Protein 7T69 (pdb70)

Foldseek 3Di:
DQDKDKDFDDDPQVLVVVLLVVPCVDAALLVVDRPVVSVVQVVVQVVQCVVPNPQKGWQAWDWDDDPAIKIKTWIDGVVDPDGTDIDMDGDPPQKHKDKYWGHHRPDNPGTYIGMDIFGKWWFACWDDDPNAIKTKTKDQDDCFKKKKKFFPDPFKWKKWKWFAHPVGDIDIDIDIDGMMIMHSTHGIMIMTMGRPHTGIMTMDMDGRD

Nearest PDB structures (foldseek):
  7t69-assembly1_A  TM=1.005E+00  e=4.051E-44  Fusarium oxysporum f. sp. lycopersici
  3smh-assembly1_C  TM=4.262E-01  e=7.344E-02  Arachis hypogaea
  3smh-assembly1_A  TM=3.704E-01  e=2.285E-01  Arachis hypogaea
  3j31-assembly1_Q  TM=2.863E-01  e=3.231E+00  Sulfolobus turreted icosahedral virus 1
  6bo3-assembly1_A  TM=3.193E-01  e=8.549E+00  Sulfolobus turreted icosahedral virus 1

Structure (mmCIF, N/CA/C/O backbone):
data_7T69
#
_entry.id   7T69
#
_cell.length_a   54.861
_cell.length_b   80.133
_cell.length_c   117.371
_cell.angle_alpha   90.000
_cell.angle_beta   90.000
_cell.angle_gamma   90.000
#
_symmetry.space_group_name_H-M   'C 2 2 21'
#
loop_
_entity.id
_entity.type
_entity.pdbx_description
1 polymer 'Avr3 (SIX1), Secreted in xylem 1'
2 non-polymer 'SULFATE ION'
3 water water
#
loop_
_atom_site.group_PDB
_atom_site.id
_atom_site.type_symbol
_atom_site.label_atom_id
_atom_site.label_alt_id
_atom_site.label_comp_id
_atom_site.label_asym_id
_atom_site.label_entity_id
_atom_site.label_seq_id
_atom_site.pdbx_PDB_ins_code
_atom_site.Cartn_x
_atom_site.Cartn_y
_atom_site.Cartn_z
_atom_site.occupancy
_atom_site.B_iso_or_equiv
_atom_site.auth_seq_id
_atom_site.auth_comp_id
_atom_site.auth_asym_id
_atom_site.auth_atom_id
_atom_site.pdbx_PDB_model_num
ATOM 1 N N . VAL A 1 8 ? 26.05198 -11.98707 47.17120 1.000 49.35894 26 VAL A N 1
ATOM 2 C CA . VAL A 1 8 ? 25.87583 -11.86064 48.61155 1.000 49.09833 26 VAL A CA 1
ATOM 3 C C . VAL A 1 8 ? 25.04212 -10.61856 48.90739 1.000 44.65034 26 VAL A C 1
ATOM 4 O O . VAL A 1 8 ? 25.39362 -9.50536 48.50445 1.000 47.76122 26 VAL A O 1
ATOM 17 N N . ARG A 1 9 ? 23.93779 -10.78448 49.62213 1.000 35.78114 27 ARG A N 1
ATOM 18 C CA . ARG A 1 9 ? 23.07654 -9.66061 49.96139 1.000 27.87497 27 ARG A CA 1
ATOM 19 C C . ARG A 1 9 ? 23.46639 -9.16742 51.34282 1.000 23.92464 27 ARG A C 1
ATOM 20 O O . ARG A 1 9 ? 23.41533 -9.92335 52.31011 1.000 26.20078 27 ARG A O 1
ATOM 41 N N . GLU A 1 10 ? 23.87847 -7.92516 51.41864 1.000 21.60068 28 GLU A N 1
ATOM 42 C CA . GLU A 1 10 ? 24.38709 -7.34429 52.64854 1.000 22.82708 28 GLU A CA 1
ATOM 43 C C . GLU A 1 10 ? 24.02397 -5.87080 52.67922 1.000 19.18434 28 GLU A C 1
ATOM 44 O O . GLU A 1 10 ? 24.92572 -5.01732 52.70985 1.000 18.40531 28 GLU A O 1
ATOM 56 N N . PRO A 1 11 ? 22.73371 -5.52074 52.67098 1.000 16.66587 29 PRO A N 1
ATOM 57 C CA . PRO A 1 11 ? 22.37187 -4.11013 52.79705 1.000 16.37347 29 PRO A CA 1
ATOM 58 C C . PRO A 1 11 ? 22.79946 -3.53418 54.14379 1.000 15.69457 29 PRO A C 1
ATOM 59 O O . PRO A 1 11 ? 22.75922 -4.20265 55.18018 1.000 16.69439 29 PRO A O 1
ATOM 70 N N . GLN A 1 12 ? 23.22917 -2.28260 54.10433 1.000 15.20490 30 GLN A N 1
ATOM 71 C CA . GLN A 1 12 ? 23.66343 -1.52773 55.27399 1.000 14.84181 30 GLN A CA 1
ATOM 72 C C . GLN A 1 12 ? 22.90089 -0.21942 55.31758 1.000 15.96291 30 GLN A C 1
ATOM 73 O O . GLN A 1 12 ? 22.81690 0.47449 54.30092 1.000 17.71030 30 GLN A O 1
ATOM 87 N N . ILE A 1 13 ? 22.38349 0.14624 56.49482 1.000 15.61808 31 ILE A N 1
ATOM 88 C CA . ILE A 1 13 ? 21.60056 1.36439 56.64714 1.000 14.42848 31 ILE A CA 1
ATOM 89 C C . ILE A 1 13 ? 22.20937 2.21176 57.75403 1.000 13.79162 31 ILE A C 1
ATOM 90 O O . ILE A 1 13 ? 22.49502 1.69857 58.84861 1.000 14.57844 31 ILE A O 1
ATOM 106 N N . PHE A 1 14 ? 22.44144 3.49915 57.46124 1.000 13.07321 32 PHE A N 1
ATOM 107 C CA . PHE A 1 14 ? 23.06996 4.41208 58.41921 1.000 14.05216 32 PHE A CA 1
ATOM 108 C C . PHE A 1 14 ? 22.27514 5.70299 58.51451 1.000 14.22089 32 PHE A C 1
ATOM 109 O O . PHE A 1 14 ? 21.86723 6.25892 57.49159 1.000 18.42870 32 PHE A O 1
ATOM 126 N N . PHE A 1 15 ? 22.11224 6.23251 59.72324 1.000 15.97055 33 PHE A N 1
ATOM 127 C CA . PHE A 1 15 ? 21.47761 7.52807 59.89688 1.000 13.53147 33 PHE A CA 1
ATOM 128 C C . PHE A 1 15 ? 22.51906 8.54449 60.33957 1.000 14.82588 33 PHE A C 1
ATOM 129 O O . PHE A 1 15 ? 23.44272 8.21371 61.08531 1.000 16.08386 33 PHE A O 1
ATOM 146 N N . ASN A 1 16 ? 22.38293 9.76934 59.82794 1.000 15.29686 34 ASN A N 1
ATOM 147 C CA . ASN A 1 16 ? 23.11352 10.95735 60.25735 1.000 14.61288 34 ASN A CA 1
ATOM 148 C C . ASN A 1 16 ? 24.56940 10.99372 59.80669 1.000 15.99181 34 ASN A C 1
ATOM 149 O O . ASN A 1 16 ? 25.33862 11.80622 60.30935 1.000 20.06302 34 ASN A O 1
ATOM 160 N N . LEU A 1 17 ? 24.94982 10.21131 58.79710 1.000 14.67345 35 LEU A N 1
ATOM 161 C CA . LEU A 1 17 ? 26.23111 10.43927 58.14951 1.000 13.93386 35 LEU A CA 1
ATOM 162 C C . LEU A 1 17 ? 26.22247 11.72349 57.30877 1.000 15.13376 35 LEU A C 1
ATOM 163 O O . LEU A 1 17 ? 25.19445 12.14630 56.78484 1.000 16.18645 35 LEU A O 1
ATOM 179 N N . THR A 1 18 ? 27.40127 12.32686 57.16151 1.000 14.62071 36 THR A N 1
ATOM 180 C CA . THR A 1 18 ? 27.59402 13.33568 56.15243 1.000 14.31804 36 THR A CA 1
ATOM 181 C C . THR A 1 18 ? 27.75091 12.64235 54.81192 1.000 14.35739 36 THR A C 1
ATOM 182 O O . THR A 1 18 ? 27.97498 11.43093 54.73378 1.000 13.89945 36 THR A O 1
ATOM 193 N N . TYR A 1 19 ? 27.67911 13.42918 53.74131 1.000 14.99433 37 TYR A N 1
ATOM 194 C CA . TYR A 1 19 ? 27.85384 12.85530 52.41385 1.000 14.51814 37 TYR A CA 1
ATOM 195 C C . TYR A 1 19 ? 29.21752 12.17775 52.27868 1.000 15.43127 37 TYR A C 1
ATOM 196 O O . TYR A 1 19 ? 29.31318 11.06604 51.73534 1.000 15.97597 37 TYR A O 1
ATOM 214 N N . THR A 1 20 ? 30.28746 12.82393 52.76018 1.000 16.24987 38 THR A N 1
ATOM 215 C CA . THR A 1 20 ? 31.59078 12.19120 52.61539 1.000 19.18952 38 THR A CA 1
ATOM 216 C C . THR A 1 20 ? 31.69842 10.93211 53.46635 1.000 17.10001 38 THR A C 1
ATOM 217 O O . THR A 1 20 ? 32.39499 9.98871 53.08326 1.000 19.40267 38 THR A O 1
ATOM 228 N N . GLU A 1 21 ? 30.99119 10.86919 54.59745 1.000 16.56038 39 GLU A N 1
ATOM 229 C CA . GLU A 1 21 ? 30.99270 9.64684 55.38517 1.000 17.28935 39 GLU A CA 1
ATOM 230 C C . GLU A 1 21 ? 30.23581 8.53402 54.67241 1.000 16.76299 39 GLU A C 1
ATOM 231 O O . GLU A 1 21 ? 30.61541 7.35569 54.77210 1.000 17.36035 39 GLU A O 1
ATOM 243 N N . TYR A 1 22 ? 29.18293 8.88743 53.92583 1.000 15.69434 40 TYR A N 1
ATOM 244 C CA . TYR A 1 22 ? 28.49060 7.90614 53.08967 1.000 14.09964 40 TYR A CA 1
ATOM 245 C C . TYR A 1 22 ? 29.44650 7.35417 52.04537 1.000 14.91012 40 TYR A C 1
ATOM 246 O O . TYR A 1 22 ? 29.49773 6.14494 51.81802 1.000 15.66806 40 TYR A O 1
ATOM 264 N N . LEU A 1 23 ? 30.25190 8.21964 51.42351 1.000 16.03652 41 LEU A N 1
ATOM 265 C CA . LEU A 1 23 ? 31.21603 7.71072 50.45438 1.000 16.77880 41 LEU A CA 1
ATOM 266 C C . LEU A 1 23 ? 32.26286 6.82066 51.11258 1.000 17.77362 41 LEU A C 1
ATOM 267 O O . LEU A 1 23 ? 32.72591 5.85253 50.48948 1.000 17.82625 41 LEU A O 1
ATOM 283 N N . ASP A 1 24 ? 32.63558 7.10894 52.36837 1.000 18.27626 42 ASP A N 1
ATOM 284 C CA . ASP A 1 24 ? 33.54875 6.22568 53.09546 1.000 19.46070 42 ASP A CA 1
ATOM 285 C C . ASP A 1 24 ? 32.92780 4.84638 53.32331 1.000 19.40277 42 ASP A C 1
ATOM 286 O O . ASP A 1 24 ? 33.61940 3.81851 53.21908 1.000 20.92912 42 ASP A O 1
ATOM 295 N N . LYS A 1 25 ? 31.62649 4.80148 53.63178 1.000 18.36332 43 LYS A N 1
ATOM 296 C CA . LYS A 1 25 ? 30.95575 3.51219 53.80938 1.000 17.40785 43 LYS A CA 1
ATOM 297 C C . LYS A 1 25 ? 30.87631 2.75524 52.49723 1.000 16.13157 43 LYS A C 1
ATOM 298 O O . LYS A 1 25 ? 31.02488 1.53210 52.47582 1.000 17.99722 43 LYS A O 1
ATOM 317 N N . VAL A 1 26 ? 30.64750 3.45636 51.38452 1.000 18.21046 44 VAL A N 1
ATOM 318 C CA . VAL A 1 26 ? 30.65597 2.78364 50.09263 1.000 19.32905 44 VAL A CA 1
ATOM 319 C C . VAL A 1 26 ? 32.00338 2.10364 49.87824 1.000 20.35021 44 VAL A C 1
ATOM 320 O O . VAL A 1 26 ? 32.08155 0.90761 49.56098 1.000 20.50544 44 VAL A O 1
ATOM 333 N N . ALA A 1 27 ? 33.08848 2.85435 50.07712 1.000 21.02412 45 ALA A N 1
ATOM 334 C CA . ALA A 1 27 ? 34.42161 2.28902 49.89507 1.000 23.62678 45 ALA A CA 1
ATOM 335 C C . ALA A 1 27 ? 34.65220 1.10865 50.82428 1.000 24.42166 45 ALA A C 1
ATOM 336 O O . ALA A 1 27 ? 35.19288 0.07842 50.40946 1.000 24.80865 45 ALA A O 1
ATOM 343 N N . ALA A 1 28 ? 34.23225 1.23514 52.08802 1.000 23.61133 46 ALA A N 1
ATOM 344 C CA . ALA A 1 28 ? 34.48263 0.18273 53.05871 1.000 25.55862 46 ALA A CA 1
ATOM 345 C C . ALA A 1 28 ? 33.73972 -1.09773 52.71791 1.000 25.16923 46 ALA A C 1
ATOM 346 O O . ALA A 1 28 ? 34.22858 -2.19202 53.03225 1.000 27.31407 46 ALA A O 1
ATOM 353 N N . SER A 1 29 ? 32.57377 -0.99086 52.06875 1.000 23.95344 47 SER A N 1
ATOM 354 C CA . SER A 1 29 ? 31.77579 -2.17340 51.76242 1.000 24.38242 47 SER A CA 1
ATOM 355 C C . SER A 1 29 ? 32.41987 -3.04161 50.69726 1.000 28.53548 47 SER A C 1
ATOM 356 O O . SER A 1 29 ? 31.96785 -4.17081 50.48005 1.000 30.79603 47 SER A O 1
ATOM 364 N N . HIS A 1 30 ? 33.45917 -2.53955 50.03435 1.000 30.11733 48 HIS A N 1
ATOM 365 C CA . HIS A 1 30 ? 34.22741 -3.30993 49.06942 1.000 35.41252 48 HIS A CA 1
ATOM 366 C C . HIS A 1 30 ? 35.53885 -3.82618 49.63380 1.000 38.59722 48 HIS A C 1
ATOM 367 O O . HIS A 1 30 ? 36.14887 -4.70663 49.02118 1.000 40.02617 48 HIS A O 1
ATOM 381 N N . GLY A 1 31 ? 35.97354 -3.29882 50.77340 1.000 42.14496 49 GLY A N 1
ATOM 382 C CA . GLY A 1 31 ? 37.19845 -3.71704 51.42535 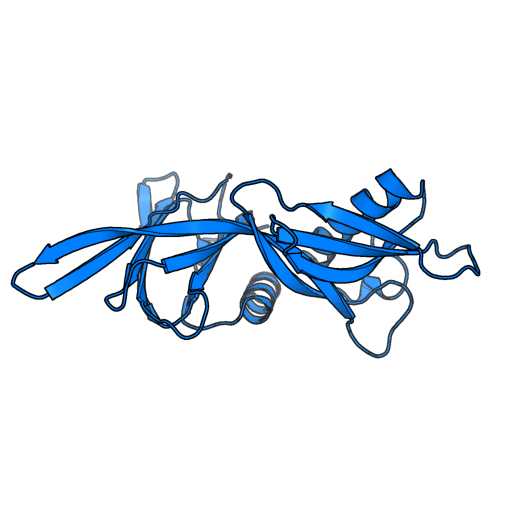1.000 47.77971 49 GLY A CA 1
ATOM 383 C C . GLY A 1 31 ? 36.98792 -4.90066 52.34006 1.000 51.61705 49 GLY A C 1
ATOM 384 O O . GLY A 1 31 ? 36.96076 -6.03572 51.87309 1.000 53.98307 49 GLY A O 1
ATOM 388 N N . GLU A 1 78 ? 41.70444 4.86954 35.35299 1.000 60.08383 96 GLU A N 1
ATOM 389 C CA . GLU A 1 78 ? 42.71830 5.65140 34.66105 1.000 58.93902 96 GLU A CA 1
ATOM 390 C C . GLU A 1 78 ? 43.33432 6.75238 35.52815 1.000 52.99898 96 GLU A C 1
ATOM 391 O O . GLU A 1 78 ? 43.57937 7.86116 35.04017 1.000 51.83043 96 GLU A O 1
ATOM 402 N N . PRO A 1 79 ? 43.58747 6.47696 36.80707 1.000 49.38781 97 PRO A N 1
ATOM 403 C CA . PRO A 1 79 ? 44.12984 7.53878 37.66187 1.000 45.13999 97 PRO A CA 1
ATOM 404 C C . PRO A 1 79 ? 45.55606 7.88353 37.26867 1.000 42.00818 97 PRO A C 1
ATOM 405 O O . PRO A 1 79 ? 46.36991 7.01065 36.97681 1.000 43.25546 97 PRO A O 1
ATOM 416 N N . PHE A 1 80 ? 45.84192 9.17643 37.25962 1.000 38.81829 98 PHE A N 1
ATOM 417 C CA . PHE A 1 80 ? 47.15717 9.72349 36.97660 1.000 36.99708 98 PHE A CA 1
ATOM 418 C C . PHE A 1 80 ? 47.73092 10.33453 38.25105 1.000 35.30735 98 PHE A C 1
ATOM 419 O O . PHE A 1 80 ? 46.99961 10.94336 39.04091 1.000 36.74166 98 PHE A O 1
ATOM 436 N N . GLY A 1 81 ? 49.03008 10.16175 38.45686 1.000 33.69658 99 GLY A N 1
ATOM 437 C CA . GLY A 1 81 ? 49.66799 10.84064 39.57719 1.000 32.49128 99 GLY A CA 1
ATOM 438 C C . GLY A 1 81 ? 49.07530 10.42673 40.90290 1.000 33.97814 99 GLY A C 1
ATOM 439 O O . GLY A 1 81 ? 48.77515 9.25098 41.13944 1.000 37.06521 99 GLY A O 1
ATOM 443 N N . GLU A 1 82 ? 48.88865 11.41091 41.78624 1.000 32.03059 100 GLU A N 1
ATOM 444 C CA . GLU A 1 82 ? 48.41295 11.12787 43.13900 1.000 31.82008 100 GLU A CA 1
ATOM 445 C C . GLU A 1 82 ? 46.94878 10.68898 43.16851 1.000 30.93836 100 GLU A C 1
ATOM 446 O O . GLU A 1 82 ? 46.45544 10.27044 44.22630 1.000 31.12785 100 GLU A O 1
ATOM 458 N N . GLU A 1 83 ? 46.23978 10.76933 42.04070 1.000 29.81441 101 GLU A N 1
ATOM 459 C CA . GLU A 1 83 ? 44.89037 10.21371 41.96360 1.000 27.09074 101 GLU A CA 1
ATOM 460 C C . GLU A 1 83 ? 44.88127 8.72184 42.25070 1.000 28.76706 101 GLU A C 1
ATOM 461 O O . GLU A 1 83 ? 43.82117 8.16240 42.58909 1.000 28.21432 101 GLU A O 1
ATOM 473 N N . SER A 1 84 ? 46.03394 8.07337 42.08679 1.000 31.31212 102 SER A N 1
ATOM 474 C CA . SER A 1 84 ? 46.24661 6.69978 42.50935 1.000 32.64388 102 SER A CA 1
ATOM 475 C C . SER A 1 84 ? 45.80710 6.44128 43.95081 1.000 32.33590 102 SER A C 1
ATOM 476 O O . SER A 1 84 ? 45.47544 5.30916 44.29456 1.000 34.53076 102 SER A O 1
ATOM 484 N N . ARG A 1 85 ? 45.72708 7.46580 44.77661 1.000 30.63569 103 ARG A N 1
ATOM 485 C CA . ARG A 1 85 ? 45.39853 7.26517 46.18363 1.000 29.87517 103 ARG A CA 1
ATOM 486 C C . ARG A 1 85 ? 43.90130 7.21398 46.44701 1.000 30.24354 103 ARG A C 1
ATOM 487 O O . ARG A 1 85 ? 43.50077 6.92757 47.58219 1.000 30.98833 103 ARG A O 1
ATOM 508 N N . ASN A 1 86 ? 43.07234 7.48760 45.44617 1.000 29.25125 104 ASN A N 1
ATOM 509 C CA . ASN A 1 86 ? 41.63391 7.56075 45.64554 1.000 27.54063 104 ASN A CA 1
ATOM 510 C C . ASN A 1 86 ? 40.99958 6.17485 45.64106 1.000 28.96202 104 ASN A C 1
ATOM 511 O O . ASN A 1 86 ? 41.46197 5.26621 44.94125 1.000 30.93295 104 ASN A O 1
ATOM 522 N N . ASP A 1 87 ? 39.97615 6.01110 46.48221 1.000 31.76474 105 ASP A N 1
ATOM 523 C CA . ASP A 1 87 ? 39.05314 4.88672 46.39441 1.000 34.75202 105 ASP A CA 1
ATOM 524 C C . ASP A 1 87 ? 38.42199 4.85884 45.01482 1.000 31.26742 105 ASP A C 1
ATOM 525 O O . ASP A 1 87 ? 38.27075 5.89271 44.36315 1.000 31.04889 105 ASP A O 1
ATOM 534 N N . ARG A 1 88 ? 37.96992 3.67709 44.59815 1.000 29.46471 106 ARG A N 1
ATOM 535 C CA . ARG A 1 88 ? 37.31158 3.57512 43.29614 1.000 31.15436 106 ARG A CA 1
ATOM 536 C C . ARG A 1 88 ? 36.08697 4.48329 43.22384 1.000 29.75927 106 ARG A C 1
ATOM 537 O O . ARG A 1 88 ? 35.82097 5.08893 42.18062 1.000 29.93560 106 ARG A O 1
ATOM 558 N N . VAL A 1 89 ? 35.34185 4.61958 44.32497 1.000 28.36700 107 VAL A N 1
ATOM 559 C CA . VAL A 1 89 ? 34.09692 5.38304 44.26981 1.000 27.23532 107 VAL A CA 1
ATOM 560 C C . VAL A 1 89 ? 34.38258 6.86066 43.99553 1.000 26.83774 107 VAL A C 1
ATOM 561 O O . VAL A 1 89 ? 33.76538 7.47855 43.11619 1.000 26.24564 107 VAL A O 1
ATOM 574 N N . THR A 1 90 ? 35.34016 7.44774 44.71048 1.000 23.64282 108 THR A N 1
ATOM 575 C CA . THR A 1 90 ? 35.63121 8.85535 44.45227 1.000 21.77431 108 THR A CA 1
ATOM 576 C C . THR A 1 90 ? 36.40600 9.03849 43.15453 1.000 19.90040 108 THR A C 1
ATOM 577 O O . THR A 1 90 ? 36.28220 10.08202 42.50147 1.000 21.33186 108 THR A O 1
ATOM 588 N N . GLN A 1 91 ? 37.19276 8.04943 42.74622 1.000 21.47665 109 GLN A N 1
ATOM 589 C CA . GLN A 1 91 ? 37.89625 8.21891 41.47791 1.000 22.49787 109 GLN A CA 1
ATOM 590 C C . GLN A 1 91 ? 36.91837 8.24283 40.31143 1.000 21.29780 109 GLN A C 1
ATOM 591 O O . GLN A 1 91 ? 37.09465 9.02262 39.37486 1.000 21.05562 109 GLN A O 1
ATOM 605 N N . ASP A 1 92 ? 35.90348 7.37362 40.33256 1.000 22.48467 110 ASP A N 1
ATOM 606 C CA . ASP A 1 92 ? 34.86959 7.41381 39.29693 1.000 23.06384 110 ASP A CA 1
ATOM 607 C C . ASP A 1 92 ? 34.21699 8.79148 39.24030 1.000 21.34251 110 ASP A C 1
ATOM 608 O O . ASP A 1 92 ? 33.95790 9.32524 38.15369 1.000 21.51881 110 ASP A O 1
ATOM 617 N N . MET A 1 93 ? 33.95230 9.38848 40.41369 1.000 20.40288 111 MET A N 1
ATOM 618 C CA . MET A 1 93 ? 33.36603 10.71845 40.46625 1.000 19.19761 111 MET A CA 1
ATOM 619 C C . MET A 1 93 ? 34.32022 11.76922 39.91731 1.000 19.61326 111 MET A C 1
ATOM 620 O O . MET A 1 93 ? 33.90002 12.68708 39.19672 1.000 19.47380 111 MET A O 1
ATOM 634 N N . LEU A 1 94 ? 35.61590 11.63894 40.21408 1.000 19.60284 112 LEU A N 1
ATOM 635 C CA . LEU A 1 94 ? 36.57185 12.63386 39.74406 1.000 20.08188 112 LEU A CA 1
ATOM 636 C C . LEU A 1 94 ? 36.70227 12.56587 38.23440 1.000 20.33176 112 LEU A C 1
ATOM 637 O O . LEU A 1 94 ? 36.84519 13.59682 37.56033 1.000 20.50020 112 LEU A O 1
ATOM 653 N N . GLN A 1 95 ? 36.65567 11.35004 37.69874 1.000 21.63204 113 GLN A N 1
ATOM 654 C CA . GLN A 1 95 ? 36.78669 11.16364 36.25840 1.000 23.09261 113 GLN A CA 1
ATOM 655 C C . GLN A 1 95 ? 35.65823 11.84831 35.50734 1.000 21.89260 113 GLN A C 1
ATOM 656 O O . GLN A 1 95 ? 35.86375 12.33717 34.39673 1.000 22.85579 113 GLN A O 1
ATOM 670 N N . ALA A 1 96 ? 34.46096 11.88416 36.07388 1.000 22.29529 114 ALA A N 1
ATOM 671 C CA . ALA A 1 96 ? 33.39320 12.65680 35.44552 1.000 23.42155 114 ALA A CA 1
ATOM 672 C C . ALA A 1 96 ? 33.73332 14.14377 35.37947 1.000 21.24521 114 ALA A C 1
ATOM 673 O O . ALA A 1 96 ? 33.34043 14.83106 34.42674 1.000 22.05562 114 ALA A O 1
ATOM 680 N N . LEU A 1 97 ? 34.45560 14.66721 36.38124 1.000 20.07132 115 LEU A N 1
ATOM 681 C CA . LEU A 1 97 ? 34.90397 16.05553 36.31414 1.000 19.19231 115 LEU A CA 1
ATOM 682 C C . LEU A 1 97 ? 36.02982 16.23435 35.29975 1.000 19.24748 115 LEU A C 1
ATOM 683 O O . LEU A 1 97 ? 36.08123 17.25773 34.61318 1.000 19.81067 115 LEU A O 1
ATOM 699 N N . HIS A 1 98 ? 36.94965 15.26751 35.19899 1.000 18.53159 116 HIS A N 1
ATOM 700 C CA . HIS A 1 98 ? 37.94966 15.33797 34.13836 1.000 18.36852 116 HIS A CA 1
ATOM 701 C C . HIS A 1 98 ? 37.27196 15.48746 32.79129 1.000 20.00809 116 HIS A C 1
ATOM 702 O O . HIS A 1 98 ? 37.72734 16.25207 31.92466 1.000 20.07918 116 HIS A O 1
ATOM 716 N N . ASP A 1 99 ? 36.18099 14.73499 32.59007 1.000 22.06862 117 ASP A N 1
ATOM 717 C CA . ASP A 1 99 ? 35.49954 14.74617 31.30005 1.000 21.31631 117 ASP A CA 1
ATOM 718 C C . ASP A 1 99 ? 35.03287 16.15694 30.96857 1.000 21.54509 117 ASP A C 1
ATOM 719 O O . ASP A 1 99 ? 35.05528 16.56892 29.80764 1.000 21.98983 117 ASP A O 1
ATOM 728 N N . LEU A 1 100 ? 34.56261 16.89784 31.98340 1.000 20.04495 118 LEU A N 1
ATOM 729 C CA . LEU A 1 100 ? 34.15593 18.28316 31.76267 1.000 20.99779 118 LEU A CA 1
ATOM 730 C C . LEU A 1 100 ? 35.35707 19.15546 31.43268 1.000 20.01345 118 LEU A C 1
ATOM 731 O O . LEU A 1 100 ? 35.27591 20.03876 30.56647 1.000 20.69234 118 LEU A O 1
ATOM 747 N N . CYS A 1 101 ? 36.48775 18.93210 32.11506 1.000 20.02396 119 CYS A N 1
ATOM 748 C CA . CYS A 1 101 ? 37.69576 19.69793 31.79322 1.000 20.28189 119 CYS A CA 1
ATOM 749 C C . CYS A 1 101 ? 38.15402 19.43603 30.36561 1.000 22.57144 119 CYS A C 1
ATOM 750 O O . CYS A 1 101 ? 38.55432 20.36907 29.64609 1.000 22.42416 119 CYS A O 1
ATOM 757 N N . VAL A 1 102 ? 38.08499 18.16980 29.93452 1.000 23.83484 120 VAL A N 1
ATOM 758 C CA . VAL A 1 102 ? 38.46457 17.80721 28.56900 1.000 23.66120 120 VAL A CA 1
ATOM 759 C C . VAL A 1 102 ? 37.50110 18.42422 27.56628 1.000 23.30854 120 VAL A C 1
ATOM 760 O O . VAL A 1 102 ? 37.90918 18.90613 26.50658 1.000 23.36111 120 VAL A O 1
ATOM 773 N N . GLU A 1 103 ? 36.20104 18.37000 27.85388 1.000 23.97967 121 GLU A N 1
ATOM 774 C CA . GLU A 1 103 ? 35.23842 18.97961 26.93935 1.000 25.70888 121 GLU A CA 1
ATOM 775 C C . GLU A 1 103 ? 35.53437 20.46696 26.76144 1.000 23.10070 121 GLU A C 1
ATOM 776 O O . GLU A 1 103 ? 35.39761 21.01512 25.64128 1.000 23.86651 121 GLU A O 1
ATOM 788 N N . ARG A 1 104 ? 35.99278 21.13321 27.81739 1.000 23.76144 122 ARG A N 1
ATOM 789 C CA . ARG A 1 104 ? 36.26137 22.56183 27.76920 1.000 28.88029 122 ARG A CA 1
ATOM 790 C C . ARG A 1 104 ? 37.75117 22.94479 27.78623 1.000 34.77547 122 ARG A C 1
ATOM 791 O O . ARG A 1 104 ? 38.05383 24.10885 28.08892 1.000 45.93666 122 ARG A O 1
ATOM 812 N N . PHE A 1 105 ? 38.73141 22.01031 27.78199 1.000 28.83298 123 PHE A N 1
ATOM 813 C CA . PHE A 1 105 ? 40.15188 22.48261 27.60002 1.000 25.51157 123 PHE A CA 1
ATOM 814 C C . PHE A 1 105 ? 40.97061 21.56926 26.66509 1.000 25.25362 123 PHE A C 1
ATOM 815 O O . PHE A 1 105 ? 41.96455 21.98630 26.02502 1.000 26.49818 123 PHE A O 1
ATOM 832 N N . GLY A 1 106 ? 40.34885 20.46788 26.27737 1.000 25.16395 124 GLY A N 1
ATOM 833 C CA . GLY A 1 106 ? 40.90258 19.54131 25.32049 1.000 24.59026 124 GLY A CA 1
ATOM 834 C C . GLY A 1 106 ? 41.52710 18.36808 26.03919 1.000 25.35098 124 GLY A C 1
ATOM 835 O O . GLY A 1 106 ? 41.55227 18.28415 27.27247 1.000 26.07720 124 GLY A O 1
ATOM 839 N N . THR A 1 107 ? 42.02860 17.46215 25.20698 1.000 28.13543 125 THR A N 1
ATOM 840 C CA . THR A 1 107 ? 42.64433 16.23704 25.67126 1.000 30.88321 125 THR A CA 1
ATOM 841 C C . THR A 1 107 ? 43.69325 16.51398 26.73494 1.000 29.94880 125 THR A C 1
ATOM 842 O O . THR A 1 107 ? 44.53368 17.39898 26.57388 1.000 32.24094 125 THR A O 1
ATOM 853 N N . GLY A 1 108 ? 43.63039 15.74711 27.82719 1.000 28.69863 126 GLY A N 1
ATOM 854 C CA . GLY A 1 108 ? 44.66288 15.72878 28.83998 1.000 28.72754 126 GLY A CA 1
ATOM 855 C C . GLY A 1 108 ? 44.40253 16.62342 30.02183 1.000 28.42485 126 GLY A C 1
ATOM 856 O O . GLY A 1 108 ? 45.06178 16.46409 31.07046 1.000 29.62227 126 GLY A O 1
ATOM 860 N N . TYR A 1 109 ? 43.44976 17.54154 29.91174 1.000 26.34301 127 TYR A N 1
ATOM 861 C CA . TYR A 1 109 ? 43.11927 18.36456 31.07029 1.000 23.96680 127 TYR A CA 1
ATOM 862 C C . TYR A 1 109 ? 42.39387 17.55015 32.12733 1.000 23.57950 127 TYR A C 1
ATOM 863 O O . TYR A 1 109 ? 41.62244 16.63690 31.82199 1.000 23.94273 127 TYR A O 1
ATOM 881 N N . ARG A 1 110 ? 42.69124 17.86756 33.38340 1.000 22.07686 128 ARG A N 1
ATOM 882 C CA . ARG A 1 110 ? 42.13609 17.17527 34.53155 1.000 22.62417 128 ARG A CA 1
ATOM 883 C C . ARG A 1 110 ? 41.61394 18.17710 35.54490 1.000 21.45554 128 ARG A C 1
ATOM 884 O O . ARG A 1 110 ? 42.12529 19.29344 35.67275 1.000 22.43989 128 ARG A O 1
ATOM 905 N N . ALA A 1 111 ? 40.60527 17.74322 36.28780 1.000 18.59235 129 ALA A N 1
ATOM 906 C CA . ALA A 1 111 ? 40.03736 18.54961 37.35867 1.000 18.47392 129 ALA A CA 1
ATOM 907 C C . ALA A 1 111 ? 40.97678 18.50056 38.55914 1.000 21.35015 129 ALA A C 1
ATOM 908 O O . ALA A 1 111 ? 41.39220 17.41320 38.97448 1.000 21.02920 129 ALA A O 1
ATOM 915 N N . VAL A 1 112 ? 41.33022 19.67214 39.09901 1.000 20.39496 130 VAL A N 1
ATOM 916 C CA . VAL A 1 112 ? 42.22312 19.75003 40.24921 1.000 18.64238 130 VAL A CA 1
ATOM 917 C C . VAL A 1 112 ? 41.56084 20.34185 41.47900 1.000 18.99483 130 VAL A C 1
ATOM 918 O O . VAL A 1 112 ? 42.15582 20.27015 42.57023 1.000 21.19497 130 VAL A O 1
ATOM 931 N N . SER A 1 113 ? 40.35918 20.91805 41.34988 1.000 19.16841 131 SER A N 1
ATOM 932 C CA . SER A 1 113 ? 39.49529 21.29381 42.46274 1.000 18.22123 131 SER A CA 1
ATOM 933 C C . SER A 1 113 ? 38.18409 21.79515 41.87876 1.000 16.70521 131 SER A C 1
ATOM 934 O O . SER A 1 113 ? 38.03497 21.94390 40.65960 1.000 18.73674 131 SER A O 1
ATOM 942 N N . GLY A 1 114 ? 37.23213 22.05275 42.75218 1.000 15.79977 132 GLY A N 1
ATOM 943 C CA . GLY A 1 114 ? 36.05470 22.77233 42.31546 1.000 15.73655 132 GLY A CA 1
ATOM 944 C C . GLY A 1 114 ? 35.16271 23.09891 43.48705 1.000 16.38952 132 GLY A C 1
ATOM 945 O O . GLY A 1 114 ? 35.37922 22.64036 44.60806 1.000 19.86309 132 GLY A O 1
ATOM 949 N N . LEU A 1 115 ? 34.12012 23.86855 43.19869 1.000 17.81570 133 LEU A N 1
ATOM 950 C CA . LEU A 1 115 ? 33.22594 24.29974 44.25093 1.000 20.12128 133 LEU A CA 1
ATOM 951 C C . LEU A 1 115 ? 31.81089 24.44230 43.71241 1.000 19.73976 133 LEU A C 1
ATOM 952 O O . LEU A 1 115 ? 31.57153 24.38601 42.49271 1.000 19.08434 133 LEU A O 1
ATOM 968 N N . CYS A 1 116 ? 30.88191 24.63454 44.65407 1.000 20.93437 134 CYS A N 1
ATOM 969 C CA . CYS A 1 116 ? 29.48299 24.92551 44.36949 1.000 21.15589 134 CYS A CA 1
ATOM 970 C C . CYS A 1 116 ? 29.16115 26.40099 44.61877 1.000 24.09562 134 CYS A C 1
ATOM 971 O O . CYS A 1 116 ? 29.65865 27.02355 45.56003 1.000 26.60881 134 CYS A O 1
ATOM 978 N N . TYR A 1 117 ? 28.25813 26.93747 43.80882 1.000 29.33031 135 TYR A N 1
ATOM 979 C CA . TYR A 1 117 ? 27.64221 28.22301 44.10120 1.000 35.02572 135 TYR A CA 1
ATOM 980 C C . TYR A 1 117 ? 26.29163 28.26492 43.40299 1.000 38.42084 135 TYR A C 1
ATOM 981 O O . TYR A 1 117 ? 25.97382 27.41981 42.56931 1.000 35.96802 135 TYR A O 1
ATOM 999 N N . THR A 1 118 ? 25.48189 29.24438 43.77426 1.000 44.25314 136 THR A N 1
ATOM 1000 C CA . THR A 1 118 ? 24.15753 29.39455 43.18452 1.000 51.26699 136 THR A CA 1
ATOM 1001 C C . THR A 1 118 ? 24.03546 30.78057 42.57286 1.000 57.88101 136 THR A C 1
ATOM 1002 O O . THR A 1 118 ? 24.19297 31.78565 43.26993 1.000 59.46535 136 THR A O 1
ATOM 1013 N N . ASP A 1 119 ? 23.76167 30.82744 41.26949 1.000 62.13424 137 ASP A N 1
ATOM 1014 C CA . ASP A 1 119 ? 23.47927 32.07356 40.55089 1.000 67.23997 137 ASP A CA 1
ATOM 1015 C C . ASP A 1 119 ? 22.23272 31.80925 39.69363 1.000 68.23755 137 ASP A C 1
ATOM 1016 O O . ASP A 1 119 ? 22.32860 31.49856 38.50663 1.000 68.66122 137 ASP A O 1
ATOM 1025 N N . ARG A 1 120 ? 21.05739 31.92043 40.32503 1.000 68.92707 138 ARG A N 1
ATOM 1026 C CA . ARG A 1 120 ? 19.76955 31.47986 39.78328 1.000 69.68766 138 ARG A CA 1
ATOM 1027 C C . ARG A 1 120 ? 19.63482 29.96382 39.92459 1.000 65.63184 138 ARG A C 1
ATOM 1028 O O . ARG A 1 120 ? 18.60028 29.46603 40.38486 1.000 67.61630 138 ARG A O 1
ATOM 1049 N N . ARG A 1 121 ? 20.67827 29.22537 39.54423 1.000 57.59683 139 ARG A N 1
ATOM 1050 C CA . ARG A 1 121 ? 20.68514 27.77031 39.55930 1.000 50.91714 139 ARG A CA 1
ATOM 1051 C C . ARG A 1 121 ? 21.90830 27.29544 40.32830 1.000 40.66870 139 ARG A C 1
ATOM 1052 O O . ARG A 1 121 ? 22.90706 28.00083 40.41947 1.000 39.27105 139 ARG A O 1
ATOM 1073 N N . ALA A 1 122 ? 21.83205 26.08531 40.86859 1.000 36.29421 140 ALA A N 1
ATOM 1074 C CA . ALA A 1 122 ? 23.01911 25.46952 41.45066 1.000 30.69369 140 ALA A CA 1
ATOM 1075 C C . ALA A 1 122 ? 24.04248 25.25781 40.34893 1.000 27.13543 140 ALA A C 1
ATOM 1076 O O . ALA A 1 122 ? 23.70319 24.75609 39.27126 1.000 27.27215 140 ALA A O 1
ATOM 1083 N N . THR A 1 123 ? 25.29808 25.62041 40.61877 1.000 25.64840 141 THR A N 1
ATOM 1084 C CA . THR A 1 123 ? 26.32588 25.65787 39.59063 1.000 25.96411 141 THR A CA 1
ATOM 1085 C C . THR A 1 123 ? 27.64116 25.13661 40.14867 1.000 24.81124 141 THR A C 1
ATOM 1086 O O . THR A 1 123 ? 27.99025 25.41903 41.30140 1.000 25.53509 141 THR A O 1
ATOM 1097 N N . ARG A 1 124 ? 28.36131 24.37465 39.32330 1.000 22.49262 142 ARG A N 1
ATOM 1098 C CA . ARG A 1 124 ? 29.69437 23.87815 39.64364 1.000 20.35831 142 ARG A CA 1
ATOM 1099 C C . ARG A 1 124 ? 30.71448 24.77964 38.96710 1.000 21.47397 142 ARG A C 1
ATOM 1100 O O . ARG A 1 124 ? 30.57571 25.08612 37.78170 1.000 22.23208 142 ARG A O 1
ATOM 1121 N N . LYS A 1 125 ? 31.75227 25.17376 39.69395 1.000 21.37937 143 LYS A N 1
ATOM 1122 C CA . LYS A 1 125 ? 32.92746 25.81092 39.10673 1.000 21.87421 143 LYS A CA 1
ATOM 1123 C C . LYS A 1 125 ? 34.11172 24.88370 39.35006 1.000 21.84256 143 LYS A C 1
ATOM 1124 O O . LYS A 1 125 ? 34.42744 24.57433 40.50459 1.000 24.08738 14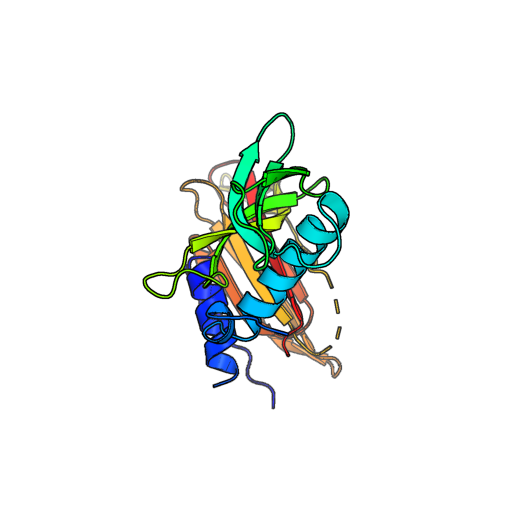3 LYS A O 1
ATOM 1143 N N . ILE A 1 126 ? 34.76424 24.44626 38.26983 1.000 20.88981 144 ILE A N 1
ATOM 1144 C CA . ILE A 1 126 ? 35.80479 23.41746 38.31422 1.000 20.77151 144 ILE A CA 1
ATOM 1145 C C . ILE A 1 126 ? 37.10632 24.00986 37.80028 1.000 20.68979 144 ILE A C 1
ATOM 1146 O O . ILE A 1 126 ? 37.12132 24.67185 36.75630 1.000 20.27915 144 ILE A O 1
ATOM 1162 N N . GLU A 1 127 ? 38.19715 23.74255 38.50730 1.000 20.30552 145 GLU A N 1
ATOM 1163 C CA . GLU A 1 127 ? 39.52784 24.16470 38.10113 1.000 21.50832 145 GLU A CA 1
ATOM 1164 C C . GLU A 1 127 ? 40.20936 23.02598 37.36331 1.000 21.25556 145 GLU A C 1
ATOM 1165 O O . GLU A 1 127 ? 40.18785 21.88376 37.83398 1.000 20.38448 145 GLU A O 1
ATOM 1177 N N . CYS A 1 128 ? 40.79379 23.33464 36.19794 1.000 20.78458 146 CYS A N 1
ATOM 1178 C CA . CYS A 1 128 ? 41.37126 22.32440 35.32329 1.000 20.99005 146 CYS A CA 1
ATOM 1179 C C . CYS A 1 128 ? 42.83610 22.61812 35.01718 1.000 22.91363 146 CYS A C 1
ATOM 1180 O O . CYS A 1 128 ? 43.23950 23.77786 34.87904 1.000 24.21372 146 CYS A O 1
ATOM 1187 N N . ASN A 1 129 ? 43.63443 21.56235 34.88623 1.000 23.20343 147 ASN A N 1
ATOM 1188 C CA . ASN A 1 129 ? 44.99918 21.73990 34.40189 1.000 27.41163 147 ASN A CA 1
ATOM 1189 C C . ASN A 1 129 ? 45.47672 20.46661 33.71622 1.000 28.11968 147 ASN A C 1
ATOM 1190 O O . ASN A 1 129 ? 45.01923 19.36059 34.02015 1.000 28.50122 147 ASN A O 1
ATOM 1201 N N . LYS A 1 130 ? 46.37714 20.64253 32.75113 1.000 29.53291 148 LYS A N 1
ATOM 1202 C CA . LYS A 1 130 ? 46.94742 19.51118 32.04762 1.000 30.93323 148 LYS A CA 1
ATOM 1203 C C . LYS A 1 130 ? 48.35167 19.26939 32.56243 1.000 32.92280 148 LYS A C 1
ATOM 1204 O O . LYS A 1 130 ? 49.14547 20.22275 32.63335 1.000 33.47796 148 LYS A O 1
ATOM 1223 N N . PRO A 1 131 ? 48.68926 18.03881 32.95609 1.000 34.06515 149 PRO A N 1
ATOM 1224 C CA . PRO A 1 131 ? 49.98583 17.82939 33.62155 1.000 36.24955 149 PRO A CA 1
ATOM 1225 C C . PRO A 1 131 ? 51.17439 18.31842 32.81542 1.000 38.92092 149 PRO A C 1
ATOM 1226 O O . PRO A 1 131 ? 52.17072 18.75048 33.41037 1.000 39.32359 149 PRO A O 1
ATOM 1237 N N . SER A 1 132 ? 51.10158 18.28604 31.48361 1.000 43.65844 150 SER A N 1
ATOM 1238 C CA . SER A 1 132 ? 52.23572 18.73003 30.67435 1.000 51.20656 150 SER A CA 1
ATOM 1239 C C . SER A 1 132 ? 52.52297 20.22549 30.80157 1.000 56.46240 150 SER A C 1
ATOM 1240 O O . SER A 1 132 ? 53.59267 20.67938 30.36939 1.000 58.85733 150 SER A O 1
ATOM 1248 N N . VAL A 1 133 ? 51.59721 21.00641 31.34888 1.000 59.32857 151 VAL A N 1
ATOM 1249 C CA . VAL A 1 133 ? 51.52415 22.43799 31.08090 1.000 61.90773 151 VAL A CA 1
ATOM 1250 C C . VAL A 1 133 ? 51.87546 23.21810 32.33630 1.000 62.35270 151 VAL A C 1
ATOM 1251 O O . VAL A 1 133 ? 51.28916 22.99671 33.40370 1.000 62.16837 151 VAL A O 1
ATOM 1264 N N . ARG A 1 134 ? 52.82282 24.14385 32.20283 1.000 63.10282 152 ARG A N 1
ATOM 1265 C CA . ARG A 1 134 ? 53.10704 25.12365 33.24706 1.000 65.56874 152 ARG A CA 1
ATOM 1266 C C . ARG A 1 134 ? 52.32717 26.38504 32.88388 1.000 63.06841 152 ARG A C 1
ATOM 1267 O O . ARG A 1 134 ? 52.86073 27.35826 32.34528 1.000 62.47898 152 ARG A O 1
ATOM 1288 N N . GLU A 1 135 ? 51.02235 26.33216 33.14592 1.000 59.82075 153 GLU A N 1
ATOM 1289 C CA . GLU A 1 135 ? 50.13949 27.48444 33.07957 1.000 56.72825 153 GLU A CA 1
ATOM 1290 C C . GLU A 1 135 ? 49.29209 27.48882 34.34238 1.000 45.58232 153 GLU A C 1
ATOM 1291 O O . GLU A 1 135 ? 49.23668 26.50462 35.08767 1.000 41.37919 153 GLU A O 1
ATOM 1303 N N . ARG A 1 136 ? 48.64006 28.61597 34.59691 1.000 41.56084 154 ARG A N 1
ATOM 1304 C CA . ARG A 1 136 ? 47.71425 28.68749 35.71088 1.000 39.04728 154 ARG A CA 1
ATOM 1305 C C . ARG A 1 136 ? 46.52127 27.77780 35.43073 1.000 33.19122 154 ARG A C 1
ATOM 1306 O O . ARG A 1 136 ? 46.19299 27.46610 34.26874 1.000 32.38859 154 ARG A O 1
ATOM 1327 N N . ASP A 1 137 ? 45.90520 27.30837 36.50726 1.000 27.99619 155 ASP A N 1
ATOM 1328 C CA . ASP A 1 137 ? 44.67347 26.54364 36.37342 1.000 26.38271 155 ASP A CA 1
ATOM 1329 C C . ASP A 1 137 ? 43.62275 27.36383 35.62537 1.000 28.09575 155 ASP A C 1
ATOM 1330 O O . ASP A 1 137 ? 43.54676 28.59091 35.76093 1.000 29.65655 155 ASP A O 1
ATOM 1339 N N . ARG A 1 138 ? 42.77337 26.67839 34.87053 1.000 25.16959 156 ARG A N 1
ATOM 1340 C CA . ARG A 1 138 ? 41.72260 27.31847 34.08483 1.000 28.38533 156 ARG A CA 1
ATOM 1341 C C . ARG A 1 138 ? 40.37858 26.82745 34.58627 1.000 27.83549 156 ARG A C 1
ATOM 1342 O O . ARG A 1 138 ? 40.21961 25.64111 34.88868 1.000 28.22742 156 ARG A O 1
ATOM 1363 N N . SER A 1 139 ? 39.40539 27.72330 34.66097 1.000 29.02488 157 SER A N 1
ATOM 1364 C CA . SER A 1 139 ? 38.12251 27.37754 35.25859 1.000 28.83820 157 SER A CA 1
ATOM 1365 C C . SER A 1 139 ? 37.07435 27.12120 34.19374 1.000 27.28255 157 SER A C 1
ATOM 1366 O O . SER A 1 139 ? 37.04565 27.77954 33.15751 1.000 26.04047 157 SER A O 1
ATOM 1374 N N . VAL A 1 140 ? 36.16995 26.19790 34.49193 1.000 25.35628 158 VAL A N 1
ATOM 1375 C CA . VAL A 1 140 ? 34.99550 25.95976 33.67405 1.000 25.95349 158 VAL A CA 1
ATOM 1376 C C . VAL A 1 140 ? 33.80029 25.89716 34.60650 1.000 24.07966 158 VAL A C 1
ATOM 1377 O O . VAL A 1 140 ? 33.89131 25.34837 35.71192 1.000 23.53491 158 VAL A O 1
ATOM 1390 N N . THR A 1 141 ? 32.68774 26.48585 34.16834 1.000 25.49285 159 THR A N 1
ATOM 1391 C CA . THR A 1 141 ? 31.46870 26.57609 34.95480 1.000 26.30645 159 THR A CA 1
ATOM 1392 C C . THR A 1 141 ? 30.38042 25.80353 34.22863 1.000 25.41948 159 THR A C 1
ATOM 1393 O O . THR A 1 141 ? 30.24110 25.91480 33.00082 1.000 28.13522 159 THR A O 1
ATOM 1404 N N . ARG A 1 142 ? 29.64039 24.99297 34.97289 1.000 24.74823 160 ARG A N 1
ATOM 1405 C CA . ARG A 1 142 ? 28.57137 24.19231 34.40413 1.000 25.42208 160 ARG A CA 1
ATOM 1406 C C . ARG A 1 142 ? 27.45515 24.09350 35.42697 1.000 22.84011 160 ARG A C 1
ATOM 1407 O O . ARG A 1 142 ? 27.65646 23.54454 36.51338 1.000 23.75328 160 ARG A O 1
ATOM 1428 N N . ALA A 1 143 ? 26.29433 24.63937 35.08797 1.000 21.86897 161 ALA A N 1
ATOM 1429 C CA . ALA A 1 143 ? 25.13692 24.50914 35.96788 1.000 22.62439 161 ALA A CA 1
ATOM 1430 C C . ALA A 1 143 ? 24.81446 23.04513 36.23752 1.000 22.45838 161 ALA A C 1
ATOM 1431 O O . ALA A 1 143 ? 24.95127 22.18742 35.35388 1.000 20.93465 161 ALA A O 1
ATOM 1438 N N . CYS A 1 144 ? 24.34998 22.76331 37.46375 1.000 23.09250 162 CYS A N 1
ATOM 1439 C CA . CYS A 1 144 ? 23.75354 21.46794 37.72236 1.000 22.43469 162 CYS A CA 1
ATOM 1440 C C . CYS A 1 144 ? 22.51084 21.30662 36.84133 1.000 20.46618 162 CYS A C 1
ATOM 1441 O O . CYS A 1 144 ? 21.86814 22.30184 36.44760 1.000 20.02913 162 CYS A O 1
ATOM 1448 N N . PRO A 1 145 ? 22.16759 20.06684 36.49157 1.000 21.09793 163 PRO A N 1
ATOM 1449 C CA . PRO A 1 145 ? 20.89875 19.82921 35.78637 1.000 21.05040 163 PRO A CA 1
ATOM 1450 C C . PRO A 1 145 ? 19.74343 20.42913 36.54438 1.000 20.04252 163 PRO A C 1
ATOM 1451 O O . PRO A 1 145 ? 19.75796 20.48184 37.77974 1.000 20.90548 163 PRO A O 1
ATOM 1462 N N . LYS A 1 146 ? 18.73224 20.88155 35.82767 1.000 21.77411 164 LYS A N 1
ATOM 1463 C CA . LYS A 1 146 ? 17.60587 21.38865 36.58347 1.000 24.14845 164 LYS A CA 1
ATOM 1464 C C . LYS A 1 146 ? 17.02691 20.35546 37.47110 1.000 22.01648 164 LYS A C 1
ATOM 1465 O O . LYS A 1 146 ? 16.79415 19.22275 37.02449 1.000 25.21642 164 LYS A O 1
ATOM 1484 N N . GLY A 1 147 ? 16.57930 20.83055 38.63443 1.000 22.41630 165 GLY A N 1
ATOM 1485 C CA . GLY A 1 147 ? 16.02858 19.97275 39.63906 1.000 22.47142 165 GLY A CA 1
ATOM 1486 C C . GLY A 1 147 ? 17.07774 19.34146 40.50150 1.000 21.30310 165 GLY A C 1
ATOM 1487 O O . GLY A 1 147 ? 16.73835 18.46867 41.29951 1.000 22.18455 165 GLY A O 1
ATOM 1491 N N . GLN A 1 148 ? 18.34566 19.73234 40.33691 1.000 19.74233 166 GLN A N 1
ATOM 1492 C CA . GLN A 1 148 ? 19.44232 19.21239 41.13516 1.000 18.42108 166 GLN A CA 1
ATOM 1493 C C . GLN A 1 148 ? 20.14435 20.33770 41.88924 1.000 18.86580 166 GLN A C 1
ATOM 1494 O O . GLN A 1 148 ? 20.10904 21.51373 41.50972 1.000 19.42112 166 GLN A O 1
ATOM 1508 N N . GLU A 1 149 ? 20.77755 19.94753 42.98418 1.000 16.91566 167 GLU A N 1
ATOM 1509 C CA . GLU A 1 149 ? 21.58139 20.82185 43.81257 1.000 16.74480 167 GLU A CA 1
ATOM 1510 C C . GLU A 1 149 ? 23.00889 20.29738 43.85345 1.000 17.10513 167 GLU A C 1
ATOM 1511 O O . GLU A 1 149 ? 23.30514 19.18528 43.40775 1.000 17.41040 167 GLU A O 1
ATOM 1523 N N . CYS A 1 150 ? 23.88562 21.10595 44.43563 1.000 17.66053 168 CYS A N 1
ATOM 1524 C CA . CYS A 1 150 ? 25.31648 20.87162 44.43524 1.000 18.90523 168 CYS A CA 1
ATOM 1525 C C . CYS A 1 150 ? 25.83387 20.67029 45.85697 1.000 18.71051 168 CYS A C 1
ATOM 1526 O O . CYS A 1 150 ? 25.47032 21.42141 46.76679 1.000 19.05797 168 CYS A O 1
ATOM 1533 N N . THR A 1 151 ? 26.66926 19.64464 46.04348 1.000 18.02350 169 THR A N 1
ATOM 1534 C CA . THR A 1 151 ? 27.42935 19.44977 47.26290 1.000 17.21854 169 THR A CA 1
ATOM 1535 C C . THR A 1 151 ? 28.87264 19.08824 46.89072 1.000 16.17624 169 THR A C 1
ATOM 1536 O O . THR A 1 151 ? 29.27306 19.13096 45.71867 1.000 17.35511 169 THR A O 1
ATOM 1547 N N . THR A 1 152 ? 29.69164 18.80115 47.89130 1.000 17.05510 170 THR A N 1
ATOM 1548 C CA . THR A 1 152 ? 31.09223 18.53712 47.61760 1.000 18.33689 170 THR A CA 1
ATOM 1549 C C . THR A 1 152 ? 31.54286 17.19776 48.17911 1.000 18.23148 170 THR A C 1
ATOM 1550 O O . THR A 1 152 ? 30.94086 16.63254 49.10088 1.000 16.37352 170 THR A O 1
ATOM 1561 N N . PHE A 1 153 ? 32.64254 16.71687 47.60106 1.000 18.06034 171 PHE A N 1
ATOM 1562 C CA . PHE A 1 153 ? 33.35511 15.54937 48.09753 1.000 17.54451 171 PHE A CA 1
ATOM 1563 C C . PHE A 1 153 ? 34.84612 15.82209 48.03279 1.000 15.10805 171 PHE A C 1
ATOM 1564 O O . PHE A 1 153 ? 35.30221 16.77253 47.40387 1.000 17.84442 171 PHE A O 1
ATOM 1581 N N . ASN A 1 154 ? 35.61487 14.98683 48.69878 1.000 16.66031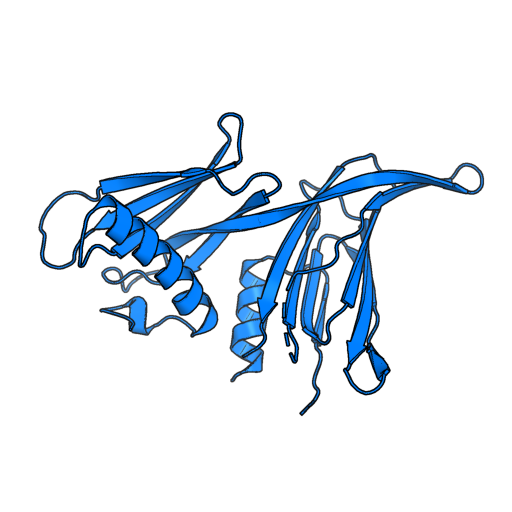 172 ASN A N 1
ATOM 1582 C CA . ASN A 1 154 ? 37.05882 15.14814 48.73927 1.000 18.43951 172 ASN A CA 1
ATOM 1583 C C . ASN A 1 154 ? 37.72977 14.01639 47.99604 1.000 19.43159 172 ASN A C 1
ATOM 1584 O O . ASN A 1 154 ? 37.27035 12.86901 48.03845 1.000 18.44741 172 ASN A O 1
ATOM 1595 N N . ALA A 1 155 ? 38.82806 14.35442 47.33496 1.000 20.21336 173 ALA A N 1
ATOM 1596 C CA . ALA A 1 155 ? 39.63064 13.38184 46.62331 1.000 20.11333 173 ALA A CA 1
ATOM 1597 C C . ALA A 1 155 ? 41.01338 13.96535 46.37680 1.000 19.74768 173 ALA A C 1
ATOM 1598 O O . ALA A 1 155 ? 41.21422 15.18271 46.42882 1.000 20.02127 173 ALA A O 1
ATOM 1605 N N . TYR A 1 156 ? 41.96693 13.08013 46.11016 1.000 20.96349 174 TYR A N 1
ATOM 1606 C CA . TYR A 1 156 ? 43.29322 13.51551 45.69607 1.000 23.25315 174 TYR A CA 1
ATOM 1607 C C . TYR A 1 156 ? 43.25929 13.96540 44.23625 1.000 22.72690 174 TYR A C 1
ATOM 1608 O O . TYR A 1 156 ? 42.70787 13.27214 43.37527 1.000 23.84799 174 TYR A O 1
ATOM 1626 N N . ASN A 1 157 ? 43.87282 15.10957 43.94174 1.000 23.26904 175 ASN A N 1
ATOM 1627 C CA . ASN A 1 157 ? 44.12624 15.45978 42.54879 1.000 22.77697 175 ASN A CA 1
ATOM 1628 C C . ASN A 1 157 ? 45.47675 14.85946 42.11470 1.000 24.36915 175 ASN A C 1
ATOM 1629 O O . ASN A 1 157 ? 46.12691 14.11754 42.85533 1.000 26.69819 175 ASN A O 1
ATOM 1640 N N . PHE A 1 158 ? 45.88737 15.12039 40.87957 1.000 24.79828 176 PHE A N 1
ATOM 1641 C CA . PHE A 1 158 ? 47.04328 14.39783 40.35190 1.000 27.52480 176 PHE A CA 1
ATOM 1642 C C . PHE A 1 158 ? 48.36888 14.91116 40.89165 1.000 28.44328 176 PHE A C 1
ATOM 1643 O O . PHE A 1 158 ? 49.37900 14.20446 40.77226 1.000 31.56716 176 PHE A O 1
ATOM 1660 N N . ARG A 1 159 ? 48.39470 16.09612 41.50822 1.000 27.55382 177 ARG A N 1
ATOM 1661 C CA . ARG A 1 159 ? 49.64398 16.77922 41.78916 1.000 27.86445 177 ARG A CA 1
ATOM 1662 C C . ARG A 1 159 ? 49.93706 16.98180 43.26542 1.000 30.07766 177 ARG A C 1
ATOM 1663 O O . ARG A 1 159 ? 51.10725 17.15750 43.62258 1.000 32.06464 177 ARG A O 1
ATOM 1684 N N . ASN A 1 160 ? 48.92859 16.95879 44.11702 1.000 30.26741 178 ASN A N 1
ATOM 1685 C CA . ASN A 1 160 ? 49.06092 17.25465 45.53677 1.000 32.45155 178 ASN A CA 1
ATOM 1686 C C . ASN A 1 160 ? 48.95042 15.94928 46.29895 1.000 33.03334 178 ASN A C 1
ATOM 1687 O O . ASN A 1 160 ? 47.86818 15.36506 46.38796 1.000 33.73600 178 ASN A O 1
ATOM 1698 N N . ARG A 1 161 ? 50.06855 15.50657 46.86696 1.000 33.73345 179 ARG A N 1
ATOM 1699 C CA . ARG A 1 161 ? 50.08006 14.30917 47.69347 1.000 35.37833 179 ARG A CA 1
ATOM 1700 C C . ARG A 1 161 ? 49.85736 14.59965 49.17300 1.000 34.33618 179 ARG A C 1
ATOM 1701 O O . ARG A 1 161 ? 49.77025 13.65430 49.96451 1.000 34.87296 179 ARG A O 1
ATOM 1722 N N . HIS A 1 162 ? 49.79243 15.87370 49.57743 1.000 33.79650 180 HIS A N 1
ATOM 1723 C CA . HIS A 1 162 ? 49.78294 16.19774 51.00821 1.000 32.56231 180 HIS A CA 1
ATOM 1724 C C . HIS A 1 162 ? 48.37778 16.07846 51.59978 1.000 31.11472 180 HIS A C 1
ATOM 1725 O O . HIS A 1 162 ? 48.21656 15.56474 52.70583 1.000 31.58575 180 HIS A O 1
ATOM 1739 N N . HIS A 1 163 ? 47.35098 16.51207 50.87231 1.000 30.24081 181 HIS A N 1
ATOM 1740 C CA . HIS A 1 163 ? 45.98303 16.42174 51.37687 1.000 28.41726 181 HIS A CA 1
ATOM 1741 C C . HIS A 1 163 ? 45.02919 16.28560 50.19397 1.000 27.95102 181 HIS A C 1
ATOM 1742 O O . HIS A 1 163 ? 45.35284 16.65730 49.06200 1.000 28.78278 181 HIS A O 1
ATOM 1756 N N . GLN A 1 164 ? 43.86129 15.70979 50.47094 1.000 25.23779 182 GLN A N 1
ATOM 1757 C CA . GLN A 1 164 ? 42.78443 15.72103 49.49709 1.000 24.03760 182 GLN A CA 1
ATOM 1758 C C . GLN A 1 164 ? 42.26477 17.14142 49.33811 1.000 23.83475 182 GLN A C 1
ATOM 1759 O O . GLN A 1 164 ? 42.27513 17.93854 50.28327 1.000 23.86116 182 GLN A O 1
ATOM 1773 N N . VAL A 1 165 ? 41.75144 17.43680 48.13603 1.000 20.61885 183 VAL A N 1
ATOM 1774 C CA . VAL A 1 165 ? 41.15333 18.73077 47.83389 1.000 20.16599 183 VAL A CA 1
ATOM 1775 C C . VAL A 1 165 ? 39.65813 18.50050 47.67029 1.000 18.27394 183 VAL A C 1
ATOM 1776 O O . VAL A 1 165 ? 39.17137 17.38416 47.84763 1.000 20.74485 183 VAL A O 1
ATOM 1789 N N . THR A 1 166 ? 38.91034 19.55013 47.38573 1.000 17.89992 184 THR A N 1
ATOM 1790 C CA . THR A 1 166 ? 37.45858 19.48239 47.36727 1.000 17.02116 184 THR A CA 1
ATOM 1791 C C . THR A 1 166 ? 36.97495 19.64800 45.93516 1.000 17.08666 184 THR A C 1
ATOM 1792 O O . THR A 1 166 ? 37.54591 20.43778 45.17458 1.000 17.15509 184 THR A O 1
ATOM 1803 N N . PHE A 1 167 ? 35.94999 18.87666 45.57847 1.000 15.69432 185 PHE A N 1
ATOM 1804 C CA . PHE A 1 167 ? 35.32833 18.83555 44.26901 1.000 15.08928 185 PHE A CA 1
ATOM 1805 C C . PHE A 1 167 ? 33.81440 18.89558 44.39493 1.000 15.15244 185 PHE A C 1
ATOM 1806 O O . PHE A 1 167 ? 33.25103 18.42092 45.37927 1.000 16.85752 185 PHE A O 1
ATOM 1823 N N . PRO A 1 168 ? 33.12540 19.41121 43.38916 1.000 15.17607 186 PRO A N 1
ATOM 1824 C CA . PRO A 1 168 ? 31.65670 19.46724 43.46025 1.000 16.81282 186 PRO A CA 1
ATOM 1825 C C . PRO A 1 168 ? 30.93692 18.34743 42.72146 1.000 17.51303 186 PRO A C 1
ATOM 1826 O O . PRO A 1 168 ? 31.45568 17.81695 41.72413 1.000 18.49196 186 PRO A O 1
ATOM 1837 N N . VAL A 1 169 ? 29.71750 18.01890 43.16729 1.000 16.25516 187 VAL A N 1
ATOM 1838 C CA . VAL A 1 169 ? 28.89690 16.98780 42.53744 1.000 16.79984 187 VAL A CA 1
ATOM 1839 C C . VAL A 1 169 ? 27.41565 17.32079 42.70831 1.000 16.66047 187 VAL A C 1
ATOM 1840 O O . VAL A 1 169 ? 26.99236 17.90619 43.71472 1.000 16.65234 187 VAL A O 1
ATOM 1853 N N . CYS A 1 170 ? 26.62383 16.95878 41.69806 1.000 16.40756 188 CYS A N 1
ATOM 1854 C CA . CYS A 1 170 ? 25.21084 17.27990 41.68714 1.000 15.75522 188 CYS A CA 1
ATOM 1855 C C . CYS A 1 170 ? 24.37344 16.08456 42.11637 1.000 16.81566 188 CYS A C 1
ATOM 1856 O O . CYS A 1 170 ? 24.75782 14.93005 41.94350 1.000 17.56560 188 CYS A O 1
ATOM 1863 N N . GLY A 1 171 ? 23.19074 16.37875 42.62964 1.000 16.55501 189 GLY A N 1
ATOM 1864 C CA . GLY A 1 171 ? 22.21913 15.35108 42.93161 1.000 16.71031 189 GLY A CA 1
ATOM 1865 C C . GLY A 1 171 ? 20.82158 15.90815 43.03496 1.000 15.92352 189 GLY A C 1
ATOM 1866 O O . GLY A 1 171 ? 20.62823 17.10972 43.24800 1.000 17.62086 189 GLY A O 1
ATOM 1870 N N . PRO A 1 172 ? 19.81007 15.06278 42.87200 1.000 15.77116 190 PRO A N 1
ATOM 1871 C CA . PRO A 1 172 ? 18.43473 15.59079 42.83367 1.000 17.70542 190 PRO A CA 1
ATOM 1872 C C . PRO A 1 172 ? 18.01055 16.34906 44.08010 1.000 18.02888 190 PRO A C 1
ATOM 1873 O O . PRO A 1 172 ? 18.26525 15.94084 45.22618 1.000 19.88428 190 PRO A O 1
ATOM 1884 N N . ARG A 1 173 ? 17.27032 17.41829 43.83543 1.000 17.10276 191 ARG A N 1
ATOM 1885 C CA . ARG A 1 173 ? 16.53054 18.11383 44.87312 1.000 18.86583 191 ARG A CA 1
ATOM 1886 C C . ARG A 1 173 ? 15.19287 17.41658 45.05673 1.000 19.23457 191 ARG A C 1
ATOM 1887 O O . ARG A 1 173 ? 14.41055 17.27583 44.09538 1.000 23.06350 191 ARG A O 1
ATOM 1908 N N . ILE A 1 174 ? 14.91808 17.01084 46.28981 1.000 19.32907 192 ILE A N 1
ATOM 1909 C CA . ILE A 1 174 ? 13.66736 16.36028 46.66348 1.000 19.79491 192 ILE A CA 1
ATOM 1910 C C . ILE A 1 174 ? 12.79647 17.40782 47.34262 1.000 20.46608 192 ILE A C 1
ATOM 1911 O O . ILE A 1 174 ? 13.17165 17.93172 48.39589 1.000 21.62404 192 ILE A O 1
ATOM 1927 N N . GLU A 1 175 ? 11.64605 17.73504 46.75253 1.000 21.46348 193 GLU A N 1
ATOM 1928 C CA . GLU A 1 175 ? 10.76604 18.71646 47.38243 1.000 22.51394 193 GLU A CA 1
ATOM 1929 C C . GLU A 1 175 ? 9.98775 18.06770 48.52124 1.000 24.22163 193 GLU A C 1
ATOM 1930 O O . GLU A 1 175 ? 9.33228 17.04132 48.33549 1.000 27.20616 193 GLU A O 1
ATOM 1942 N N . VAL A 1 176 ? 10.04651 18.67799 49.69931 1.000 21.14260 194 VAL A N 1
ATOM 1943 C CA . VAL A 1 176 ? 9.33532 18.17083 50.87129 1.000 20.09514 194 VAL A CA 1
ATOM 1944 C C . VAL A 1 176 ? 8.22161 19.15199 51.17186 1.000 22.87165 194 VAL A C 1
ATOM 1945 O O . VAL A 1 176 ? 8.34719 20.00586 52.06030 1.000 23.92948 194 VAL A O 1
ATOM 1958 N N . LYS A 1 177 ? 7.11224 19.04430 50.42370 1.000 25.28522 195 LYS A N 1
ATOM 1959 C CA . LYS A 1 177 ? 6.07984 20.07351 50.48818 1.000 31.13050 195 LYS A CA 1
ATOM 1960 C C . LYS A 1 177 ? 4.65193 19.54962 50.45363 1.000 30.93050 195 LYS A C 1
ATOM 1961 O O . LYS A 1 177 ? 3.72274 20.36661 50.45803 1.000 30.81471 195 LYS A O 1
ATOM 1980 N N . ASP A 1 178 ? 4.43238 18.23996 50.42182 1.000 32.54122 196 ASP A N 1
ATOM 1981 C CA . ASP A 1 178 ? 3.06355 17.71289 50.43879 1.000 34.98354 196 ASP A CA 1
ATOM 1982 C C . ASP A 1 178 ? 2.54379 17.67994 51.87119 1.000 33.47298 196 ASP A C 1
ATOM 1983 O O . ASP A 1 178 ? 3.00064 16.86875 52.68343 1.000 32.55178 196 ASP A O 1
ATOM 1992 N N . ARG A 1 179 ? 1.53011 18.49594 52.16713 1.000 35.35194 197 ARG A N 1
ATOM 1993 C CA . ARG A 1 179 ? 1.07434 18.67650 53.54341 1.000 37.02589 197 ARG A CA 1
ATOM 1994 C C . ARG A 1 179 ? 0.13189 17.55872 53.98846 1.000 36.49454 197 ARG A C 1
ATOM 1995 O O . ARG A 1 179 ? -0.79941 17.19278 53.27136 1.000 38.98116 197 ARG A O 1
ATOM 2016 N N . HIS A 1 180 ? 0.39684 17.00278 55.16821 1.000 37.42322 198 HIS A N 1
ATOM 2017 C CA . HIS A 1 180 ? -0.43065 15.96698 55.78554 1.000 37.37584 198 HIS A CA 1
ATOM 2018 C C . HIS A 1 180 ? -0.91639 16.47825 57.13217 1.000 32.90442 198 HIS A C 1
ATOM 2019 O O . HIS A 1 180 ? -0.10853 16.96471 57.92227 1.000 31.22539 198 HIS A O 1
ATOM 2033 N N . ASP A 1 181 ? -2.21732 16.33536 57.41348 1.000 32.07797 199 ASP A N 1
ATOM 2034 C CA . ASP A 1 181 ? -2.79435 16.78373 58.67868 1.000 31.81223 199 ASP A CA 1
ATOM 2035 C C . ASP A 1 181 ? -3.46885 15.61215 59.38143 1.000 32.97005 199 ASP A C 1
ATOM 2036 O O . ASP A 1 181 ? -4.34339 14.95389 58.79932 1.000 34.35972 199 ASP A O 1
ATOM 2045 N N . ILE A 1 182 ? -3.06146 15.35252 60.62664 1.000 31.53856 200 ILE A N 1
ATOM 2046 C CA . ILE A 1 182 ? -3.72796 14.38306 61.50126 1.000 33.27270 200 ILE A CA 1
ATOM 2047 C C . ILE A 1 182 ? -3.98848 15.05643 62.83912 1.000 27.52245 200 ILE A C 1
ATOM 2048 O O . ILE A 1 182 ? -3.05384 15.49482 63.50170 1.000 29.96702 200 ILE A O 1
ATOM 2064 N N . GLY A 1 183 ? -5.23767 15.08200 63.27781 1.000 26.43780 201 GLY A N 1
ATOM 2065 C CA . GLY A 1 183 ? -5.51309 15.88115 64.46263 1.000 23.79544 201 GLY A CA 1
ATOM 2066 C C . GLY A 1 183 ? -5.03316 17.30210 64.21800 1.000 22.16614 201 GLY A C 1
ATOM 2067 O O . GLY A 1 183 ? -5.33512 17.91054 63.18464 1.000 21.02936 201 GLY A O 1
ATOM 2071 N N . ILE A 1 184 ? -4.26911 17.84931 65.16548 1.000 20.20039 202 ILE A N 1
ATOM 2072 C CA . ILE A 1 184 ? 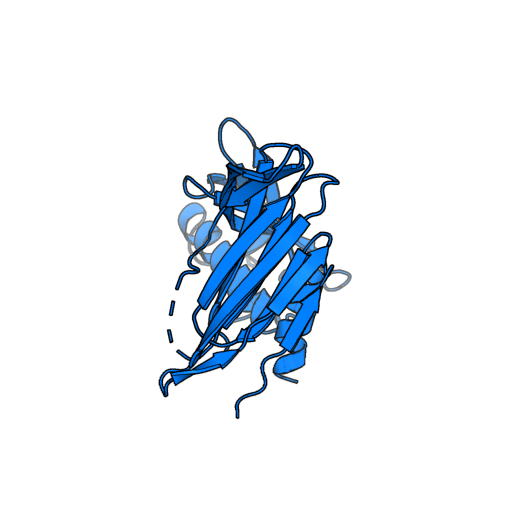-3.74429 19.19424 65.00159 1.000 21.20846 202 ILE A CA 1
ATOM 2073 C C . ILE A 1 184 ? -2.23876 19.08823 64.87241 1.000 26.52453 202 ILE A C 1
ATOM 2074 O O . ILE A 1 184 ? -1.50326 20.00851 65.24634 1.000 30.13276 202 ILE A O 1
ATOM 2090 N N . HIS A 1 185 ? -1.79942 17.93012 64.37430 1.000 27.76423 203 HIS A N 1
ATOM 2091 C CA . HIS A 1 185 ? -0.42586 17.61110 64.01757 1.000 28.96448 203 HIS A CA 1
ATOM 2092 C C . HIS A 1 185 ? -0.30521 17.76819 62.52035 1.000 29.39879 203 HIS A C 1
ATOM 2093 O O . HIS A 1 185 ? -1.19814 17.34540 61.77229 1.000 31.54628 203 HIS A O 1
ATOM 2107 N N . THR A 1 186 ? 0.78777 18.37204 62.08492 1.000 30.00111 204 THR A N 1
ATOM 2108 C CA . THR A 1 186 ? 0.97682 18.64146 60.66710 1.000 29.17002 204 THR A CA 1
ATOM 2109 C C . THR A 1 186 ? 2.37403 18.27516 60.20239 1.000 30.40158 204 THR A C 1
ATOM 2110 O O . THR A 1 186 ? 3.35512 18.57496 60.88192 1.000 33.71201 204 THR A O 1
ATOM 2121 N N . GLU A 1 187 ? 2.46100 17.62301 59.04504 1.000 30.37252 205 GLU A N 1
ATOM 2122 C CA . GLU A 1 187 ? 3.77658 17.35761 58.47716 1.000 31.38314 205 GLU A CA 1
ATOM 2123 C C . GLU A 1 187 ? 3.76362 17.53263 56.96437 1.000 28.96970 205 GLU A C 1
ATOM 2124 O O . GLU A 1 187 ? 2.71782 17.53120 56.32061 1.000 31.14605 205 GLU A O 1
ATOM 2136 N N . TRP A 1 188 ? 4.96430 17.71736 56.41285 1.000 25.14836 206 TRP A N 1
ATOM 2137 C CA . TRP A 1 188 ? 5.20442 17.92274 54.99083 1.000 23.82428 206 TRP A CA 1
ATOM 2138 C C . TRP A 1 188 ? 6.03071 16.75667 54.48748 1.000 21.80315 206 TRP A C 1
ATOM 2139 O O . TRP A 1 188 ? 6.98217 16.34659 55.14708 1.000 20.59514 206 TRP A O 1
ATOM 2160 N N . GLN A 1 189 ? 5.67779 16.23014 53.31809 1.000 22.75579 207 GLN A N 1
ATOM 2161 C CA . GLN A 1 189 ? 6.29516 15.02251 52.80096 1.000 24.07437 207 GLN A CA 1
ATOM 2162 C C . GLN A 1 189 ? 6.80100 15.21865 51.37895 1.000 21.96378 207 GLN A C 1
ATOM 2163 O O . GLN A 1 189 ? 6.24321 15.97502 50.58814 1.000 23.72681 207 GLN A O 1
ATOM 2177 N N . GLY A 1 190 ? 7.87793 14.52431 51.07353 1.000 21.24266 208 GLY A N 1
ATOM 2178 C CA . GLY A 1 190 ? 8.35483 14.41325 49.71128 1.000 23.34776 208 GLY A CA 1
ATOM 2179 C C . GLY A 1 190 ? 8.72080 12.97328 49.43033 1.000 21.18736 208 GLY A C 1
ATOM 2180 O O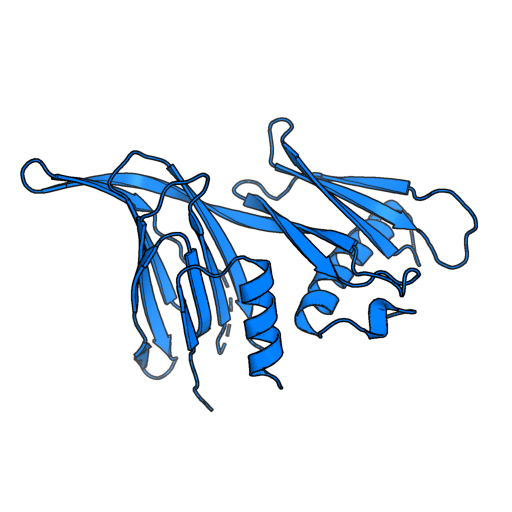 . GLY A 1 190 ? 9.01284 12.20197 50.33328 1.000 21.97404 208 GLY A O 1
ATOM 2184 N N A THR A 1 191 ? 8.66536 12.59664 48.15688 0.863 22.21621 209 THR A N 1
ATOM 2185 N N B THR A 1 191 ? 8.70198 12.62577 48.14446 0.137 20.32916 209 THR A N 1
ATOM 2186 C CA A THR A 1 191 ? 9.03354 11.24327 47.77453 0.863 23.00849 209 THR A CA 1
ATOM 2187 C CA B THR A 1 191 ? 8.96669 11.27563 47.67091 0.137 19.50014 209 THR A CA 1
ATOM 2188 C C A THR A 1 191 ? 10.02809 11.27738 46.62913 0.863 21.61372 209 THR A C 1
ATOM 2189 C C B THR A 1 191 ? 10.07427 11.32292 46.62895 0.137 19.56069 209 THR A C 1
ATOM 2190 O O A THR A 1 191 ? 9.92479 12.11521 45.72086 0.863 24.11111 209 THR A O 1
ATOM 2191 O O B THR A 1 191 ? 10.13927 12.25771 45.82323 0.137 20.20282 209 THR A O 1
ATOM 2212 N N . TRP A 1 192 ? 10.94844 10.31843 46.65748 1.000 19.36586 210 TRP A N 1
ATOM 2213 C CA . TRP A 1 192 ? 12.03612 10.19999 45.69362 1.000 18.83188 210 TRP A CA 1
ATOM 2214 C C . TRP A 1 192 ? 12.13318 8.76122 45.21513 1.000 20.57641 210 TRP A C 1
ATOM 2215 O O . TRP A 1 192 ? 12.25008 7.84409 46.03235 1.000 20.47394 210 TRP A O 1
ATOM 2237 N N . TYR A 1 193 ? 12.04537 8.55979 43.88694 1.000 20.25853 211 TYR A N 1
ATOM 2238 C CA . TYR A 1 193 ? 12.35233 7.26752 43.30471 1.000 24.23745 211 TYR A CA 1
ATOM 2239 C C . TYR A 1 193 ? 13.75566 7.31031 42.69100 1.000 24.05342 211 TYR A C 1
ATOM 2240 O O . TYR A 1 193 ? 13.91790 7.78168 41.55746 1.000 26.70613 211 TYR A O 1
ATOM 2258 N N . PRO A 1 194 ? 14.79410 6.84122 43.37958 1.000 22.86929 212 PRO A N 1
ATOM 2259 C CA . PRO A 1 194 ? 16.13910 7.00097 42.82930 1.000 24.30890 212 PRO A CA 1
ATOM 2260 C C . PRO A 1 194 ? 16.27568 6.27480 41.50709 1.000 30.70151 212 PRO A C 1
ATOM 2261 O O . PRO A 1 194 ? 15.68325 5.21135 41.29560 1.000 29.93832 212 PRO A O 1
ATOM 2272 N N . GLU A 1 195 ? 17.06809 6.87040 40.61992 1.000 37.49993 213 GLU A N 1
ATOM 2273 C CA . GLU A 1 195 ? 17.50034 6.21074 39.38556 1.000 49.70106 213 GLU A CA 1
ATOM 2274 C C . GLU A 1 195 ? 17.60194 4.69443 39.53621 1.000 53.29881 213 GLU A C 1
ATOM 2275 O O . GLU A 1 195 ? 18.39949 4.19707 40.33351 1.000 55.45689 213 GLU A O 1
ATOM 2287 N N . GLY A 1 201 ? 20.88007 -4.21541 39.60947 1.000 36.75719 219 GLY A N 1
ATOM 2288 C CA . GLY A 1 201 ? 21.24403 -4.84047 40.86477 1.000 32.94924 219 GLY A CA 1
ATOM 2289 C C . GLY A 1 201 ? 20.91376 -4.02203 42.09422 1.000 30.57251 219 GLY A C 1
ATOM 2290 O O . GLY A 1 201 ? 19.75389 -3.75018 42.38988 1.000 35.61227 219 GLY A O 1
ATOM 2294 N N . THR A 1 202 ? 21.93957 -3.63770 42.83393 1.000 24.16391 220 THR A N 1
ATOM 2295 C CA . THR A 1 202 ? 21.75029 -2.85774 44.05862 1.000 18.95046 220 THR A CA 1
ATOM 2296 C C . THR A 1 202 ? 22.46059 -1.52191 43.91186 1.000 18.38172 220 THR A C 1
ATOM 2297 O O . THR A 1 202 ? 23.16104 -1.25997 42.91459 1.000 18.98427 220 THR A O 1
ATOM 2308 N N . TYR A 1 203 ? 22.22543 -0.66803 44.91725 1.000 19.87897 221 TYR A N 1
ATOM 2309 C CA . TYR A 1 203 ? 22.49997 0.76267 44.85360 1.000 18.80019 221 TYR A CA 1
ATOM 2310 C C . TYR A 1 203 ? 23.03471 1.26857 46.17862 1.000 16.07603 221 TYR A C 1
ATOM 2311 O O . TYR A 1 203 ? 22.80539 0.67885 47.23898 1.000 16.59189 221 TYR A O 1
ATOM 2329 N N . ASP A 1 204 ? 23.74889 2.38864 46.09190 1.000 14.79957 222 ASP A N 1
ATOM 2330 C CA . ASP A 1 204 ? 24.23624 3.13835 47.23654 1.000 12.94705 222 ASP A CA 1
ATOM 2331 C C . ASP A 1 204 ? 23.49178 4.46348 47.24957 1.000 13.20219 222 ASP A C 1
ATOM 2332 O O . ASP A 1 204 ? 23.78031 5.36032 46.44917 1.000 16.38644 222 ASP A O 1
ATOM 2341 N N . TYR A 1 205 ? 22.56986 4.60537 48.18859 1.000 14.30729 223 TYR A N 1
ATOM 2342 C CA . TYR A 1 205 ? 21.68247 5.75351 48.25702 1.000 13.07862 223 TYR A CA 1
ATOM 2343 C C . TYR A 1 205 ? 22.07761 6.66481 49.41367 1.000 13.93899 223 TYR A C 1
ATOM 2344 O O . TYR A 1 205 ? 22.45344 6.19270 50.48750 1.000 15.38373 223 TYR A O 1
ATOM 2362 N N . PHE A 1 206 ? 21.90048 7.96205 49.21621 1.000 13.23891 224 PHE A N 1
ATOM 2363 C CA . PHE A 1 206 ? 22.06858 8.97373 50.25295 1.000 13.53620 224 PHE A CA 1
ATOM 2364 C C . PHE A 1 206 ? 20.96390 10.02467 50.14569 1.000 12.64158 224 PHE A C 1
ATOM 2365 O O . PHE A 1 206 ? 20.61728 10.47047 49.04464 1.000 14.28888 224 PHE A O 1
ATOM 2382 N N . ALA A 1 207 ? 20.43164 10.45308 51.29322 1.000 13.42294 225 ALA A N 1
ATOM 2383 C CA . ALA A 1 207 ? 19.55740 11.61726 51.31618 1.000 12.19959 225 ALA A CA 1
ATOM 2384 C C . ALA A 1 207 ? 19.77017 12.41083 52.59629 1.000 14.20745 225 ALA A C 1
ATOM 2385 O O . ALA A 1 207 ? 19.98332 11.83298 53.66724 1.000 16.46801 225 ALA A O 1
ATOM 2392 N N . GLN A 1 208 ? 19.67033 13.73355 52.48849 1.000 14.49951 226 GLN A N 1
ATOM 2393 C CA . GLN A 1 208 ? 19.81088 14.57470 53.66970 1.000 13.47874 226 GLN A CA 1
ATOM 2394 C C . GLN A 1 208 ? 18.90521 15.79234 53.59949 1.000 15.00490 226 GLN A C 1
ATOM 2395 O O . GLN A 1 208 ? 18.59326 16.30971 52.51233 1.000 16.43648 226 GLN A O 1
ATOM 2409 N N . MET A 1 209 ? 18.48725 16.23564 54.78991 1.000 15.45756 227 MET A N 1
ATOM 2410 C CA . MET A 1 209 ? 17.77136 17.48493 54.91989 1.000 16.76840 227 MET A CA 1
ATOM 2411 C C . MET A 1 209 ? 18.69095 18.65919 54.64416 1.000 17.23169 227 MET A C 1
ATOM 2412 O O . MET A 1 209 ? 19.90280 18.57989 54.81206 1.000 19.01305 227 MET A O 1
ATOM 2426 N N . ALA A 1 210 ? 18.10042 19.76647 54.21705 1.000 19.08416 228 ALA A N 1
ATOM 2427 C CA . ALA A 1 210 ? 18.85295 21.00303 54.06134 1.000 19.08167 228 ALA A CA 1
ATOM 2428 C C . ALA A 1 210 ? 18.76677 21.81395 55.34540 1.000 18.88441 228 ALA A C 1
ATOM 2429 O O . ALA A 1 210 ? 17.79367 21.71643 56.10308 1.000 19.69995 228 ALA A O 1
ATOM 2436 N N . GLY A 1 211 ? 19.78694 22.64257 55.57324 1.000 18.30542 229 GLY A N 1
ATOM 2437 C CA . GLY A 1 211 ? 19.78528 23.45673 56.78273 1.000 20.40277 229 GLY A CA 1
ATOM 2438 C C . GLY A 1 211 ? 19.90958 22.61724 58.04375 1.000 19.27646 229 GLY A C 1
ATOM 2439 O O . GLY A 1 211 ? 20.51377 21.54905 58.05458 1.000 19.09479 229 GLY A O 1
ATOM 2443 N N . THR A 1 212 ? 19.32926 23.12216 59.12563 1.000 20.24505 230 THR A N 1
ATOM 2444 C CA . THR A 1 212 ? 19.40137 22.46930 60.42111 1.000 22.36366 230 THR A CA 1
ATOM 2445 C C . THR A 1 212 ? 18.20465 21.57087 60.69448 1.000 22.65321 230 THR A C 1
ATOM 2446 O O . THR A 1 212 ? 18.15891 20.93043 61.74707 1.000 24.95855 230 THR A O 1
ATOM 2457 N N . LEU A 1 213 ? 17.25860 21.48715 59.76045 1.000 19.96338 231 LEU A N 1
ATOM 2458 C CA . LEU A 1 213 ? 16.06981 20.68005 59.96007 1.000 20.94783 231 LEU A CA 1
ATOM 2459 C C . LEU A 1 213 ? 16.43189 19.19850 60.01645 1.000 21.91091 231 LEU A C 1
ATOM 2460 O O . LEU A 1 213 ? 17.38139 18.74172 59.37741 1.000 22.10832 231 LEU A O 1
ATOM 2476 N N . ASN A 1 214 ? 15.65205 18.44941 60.79040 1.000 21.00818 232 ASN A N 1
ATOM 2477 C CA . ASN A 1 214 ? 15.67573 16.99761 60.78761 1.000 20.64777 232 ASN A CA 1
ATOM 2478 C C . ASN A 1 214 ? 14.27101 16.49525 60.48812 1.000 20.61863 232 ASN A C 1
ATOM 2479 O O . ASN A 1 214 ? 13.28969 17.24405 60.55963 1.000 21.55291 232 ASN A O 1
ATOM 2490 N N . GLY A 1 215 ? 14.19022 15.24238 60.08002 1.000 19.34762 233 GLY A N 1
ATOM 2491 C CA . GLY A 1 215 ? 12.91966 14.67582 59.69412 1.000 20.10520 233 GLY A CA 1
ATOM 2492 C C . GLY A 1 215 ? 13.01201 13.17348 59.67251 1.000 17.75002 233 GLY A C 1
ATOM 2493 O O . GLY A 1 215 ? 14.02047 12.59095 60.05989 1.000 17.51316 233 GLY A O 1
ATOM 2497 N N . TYR A 1 216 ? 11.93112 12.54915 59.21097 1.000 17.41558 234 TYR A N 1
ATOM 2498 C CA . TYR A 1 216 ? 11.86218 11.10772 59.09950 1.000 17.75789 234 TYR A CA 1
ATOM 2499 C C . TYR A 1 216 ? 12.17482 10.69955 57.66159 1.000 18.27623 234 TYR A C 1
ATOM 2500 O O . TYR A 1 216 ? 11.59880 11.24761 56.70181 1.000 17.94211 234 TYR A O 1
ATOM 2518 N N . PHE A 1 217 ? 13.08609 9.74479 57.52288 1.000 17.91051 235 PHE A N 1
ATOM 2519 C CA . PHE A 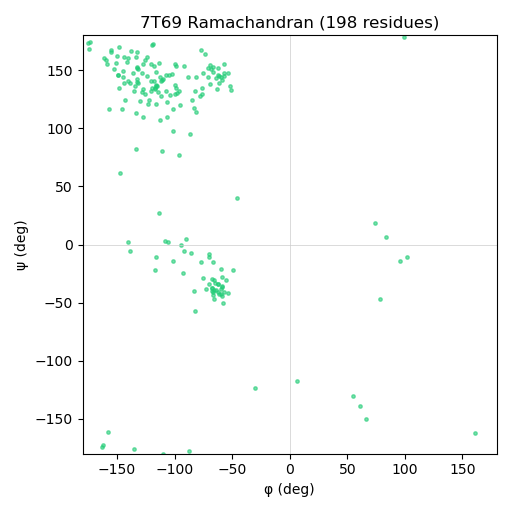1 217 ? 13.46431 9.14093 56.25457 1.000 17.07871 235 PHE A CA 1
ATOM 2520 C C . PHE A 1 217 ? 12.86212 7.74029 56.20899 1.000 18.41560 235 PHE A C 1
ATOM 2521 O O . PHE A 1 217 ? 13.11223 6.91655 57.09629 1.000 18.45267 235 PHE A O 1
ATOM 2538 N N . GLY A 1 218 ? 12.06015 7.48576 55.19178 1.000 18.09198 236 GLY A N 1
ATOM 2539 C CA . GLY A 1 218 ? 11.44432 6.19347 54.99025 1.000 15.41830 236 GLY A CA 1
ATOM 2540 C C . GLY A 1 218 ? 11.97862 5.58678 53.70670 1.000 18.10534 236 GLY A C 1
ATOM 2541 O O . GLY A 1 218 ? 12.14459 6.28428 52.70716 1.000 22.52663 236 GLY A O 1
ATOM 2545 N N . TYR A 1 219 ? 12.29372 4.30758 53.75739 1.000 18.30510 237 TYR A N 1
ATOM 2546 C CA . TYR A 1 219 ? 12.78290 3.61018 52.57751 1.000 16.81570 237 TYR A CA 1
ATOM 2547 C C . TYR A 1 219 ? 12.09397 2.26904 52.46501 1.000 17.22368 237 TYR A C 1
ATOM 2548 O O . TYR A 1 219 ? 12.05210 1.52442 53.43728 1.000 18.30256 237 TYR A O 1
ATOM 2566 N N . ASP A 1 220 ? 11.58227 1.94774 51.26865 1.000 19.17114 238 ASP A N 1
ATOM 2567 C CA . ASP A 1 220 ? 11.02160 0.62854 50.97986 1.000 20.04761 238 ASP A CA 1
ATOM 2568 C C . ASP A 1 220 ? 11.69323 0.09138 49.73271 1.000 19.32384 238 ASP A C 1
ATOM 2569 O O . ASP A 1 220 ? 11.43099 0.58378 48.63243 1.000 20.73980 238 ASP A O 1
ATOM 2578 N N . GLY A 1 221 ? 12.52282 -0.92880 49.90124 1.000 19.71847 239 GLY A N 1
ATOM 2579 C CA . GLY A 1 221 ? 13.21903 -1.54469 48.78754 1.000 17.76579 239 GLY A CA 1
ATOM 2580 C C . GLY A 1 221 ? 12.78718 -2.96264 48.52066 1.000 18.82093 239 GLY A C 1
ATOM 2581 O O . GLY A 1 221 ? 12.28303 -3.64066 49.41588 1.000 18.57638 239 GLY A O 1
ATOM 2585 N N . VAL A 1 222 ? 12.97835 -3.43255 47.29257 1.000 18.45014 240 VAL A N 1
ATOM 2586 C CA . VAL A 1 222 ? 12.51257 -4.75898 46.90208 1.000 19.58707 240 VAL A CA 1
ATOM 2587 C C . VAL A 1 222 ? 13.53950 -5.36762 45.96604 1.000 21.13437 240 VAL A C 1
ATOM 2588 O O . VAL A 1 222 ? 13.86957 -4.77484 44.93155 1.000 20.43183 240 VAL A O 1
ATOM 2601 N N . TYR A 1 223 ? 14.03556 -6.54498 46.32058 1.000 19.30815 241 TYR A N 1
ATOM 2602 C CA . TYR A 1 223 ? 14.92782 -7.27586 45.43347 1.000 20.55303 241 TYR A CA 1
ATOM 2603 C C . TYR A 1 223 ? 14.13044 -7.87394 44.27215 1.000 21.73193 241 TYR A C 1
ATOM 2604 O O . TYR A 1 223 ? 12.89731 -7.98962 44.31083 1.000 22.29247 241 TYR A O 1
ATOM 2622 N N . SER A 1 224 ? 14.86006 -8.26694 43.23022 1.000 21.94794 242 SER A N 1
ATOM 2623 C CA . SER A 1 224 ? 14.20001 -8.80004 42.03809 1.000 24.25348 242 SER A CA 1
ATOM 2624 C C . SER A 1 224 ? 13.34930 -10.02654 42.33423 1.000 25.10859 242 SER A C 1
ATOM 2625 O O . SER A 1 224 ? 12.37927 -10.28873 41.60872 1.000 26.22192 242 SER A O 1
ATOM 2633 N N . ASP A 1 225 ? 13.69498 -10.81021 43.36110 1.000 23.72702 243 ASP A N 1
ATOM 2634 C CA . ASP A 1 225 ? 12.90796 -11.99335 43.69383 1.000 22.78210 243 ASP A CA 1
ATOM 2635 C C . ASP A 1 225 ? 11.78174 -11.70115 44.68622 1.000 21.25845 243 ASP A C 1
ATOM 2636 O O . ASP A 1 225 ? 11.08851 -12.63247 45.11132 1.000 23.39514 243 ASP A O 1
ATOM 2645 N N . GLY A 1 226 ? 11.57063 -10.44194 45.05138 1.000 20.54769 244 GLY A N 1
ATOM 2646 C CA . GLY A 1 226 ? 10.41497 -10.05250 45.82650 1.000 19.39496 244 GLY A CA 1
ATOM 2647 C C . GLY A 1 226 ? 10.66053 -9.81935 47.29613 1.000 20.78445 244 GLY A C 1
ATOM 2648 O O . GLY A 1 226 ? 9.76472 -9.29596 47.98386 1.000 23.01089 244 GLY A O 1
ATOM 2652 N N . TYR A 1 227 ? 11.82421 -10.17953 47.80857 1.000 20.16872 245 TYR A N 1
ATOM 2653 C CA . TYR A 1 227 ? 12.10477 -9.93686 49.22557 1.000 20.63447 245 TYR A CA 1
ATOM 2654 C C . TYR A 1 227 ? 12.41727 -8.46179 49.49894 1.000 20.67927 245 TYR A C 1
ATOM 2655 O O . TYR A 1 227 ? 12.97333 -7.74869 48.66417 1.000 21.57136 245 TYR A O 1
ATOM 2673 N N . LYS A 1 228 ? 12.03847 -8.00158 50.69195 1.000 20.76881 246 LYS A N 1
ATOM 2674 C CA . LYS A 1 228 ? 11.99216 -6.57709 50.97612 1.000 21.29520 246 LYS A CA 1
ATOM 2675 C C . LYS A 1 228 ? 12.98947 -6.19927 52.05805 1.000 19.79495 246 LYS A C 1
ATOM 2676 O O . LYS A 1 228 ? 13.31204 -7.00208 52.94333 1.000 19.37651 246 LYS A O 1
ATOM 2695 N N . THR A 1 229 ? 13.49517 -4.97731 51.93106 1.000 19.22374 247 THR A N 1
ATOM 2696 C CA . THR A 1 229 ? 14.31339 -4.30053 52.92986 1.000 18.41332 247 THR A CA 1
ATOM 2697 C C . THR A 1 229 ? 13.74330 -2.90550 53.12902 1.000 17.95795 247 THR A C 1
ATOM 2698 O O . THR A 1 229 ? 13.57704 -2.16925 52.15061 1.000 19.84482 247 THR A O 1
ATOM 2709 N N A SER A 1 230 ? 13.45482 -2.53678 54.38404 0.549 17.78679 248 SER A N 1
ATOM 2710 N N B SER A 1 230 ? 13.45258 -2.52692 54.37470 0.451 18.00522 248 SER A N 1
ATOM 2711 C CA A SER A 1 230 ? 12.83468 -1.24881 54.67586 0.549 17.97627 248 SER A CA 1
ATOM 2712 C CA B SER A 1 230 ? 12.88113 -1.20813 54.61568 0.451 18.35259 248 SER A CA 1
ATOM 2713 C C A SER A 1 230 ? 13.46315 -0.60674 55.90783 0.549 16.88136 248 SER A C 1
ATOM 2714 C C B SER A 1 230 ? 13.40936 -0.60697 55.90911 0.451 17.16560 248 SER A C 1
ATOM 2715 O O A SER A 1 230 ? 13.96539 -1.29448 56.80318 0.549 16.80246 248 SER A O 1
ATOM 2716 O O B SER A 1 230 ? 13.78953 -1.32131 56.84157 0.451 17.44990 248 SER A O 1
ATOM 2731 N N . SER A 1 231 ? 13.39582 0.72118 55.96486 1.000 15.43413 249 SER A N 1
ATOM 2732 C CA . SER A 1 231 ? 13.75576 1.41470 57.18992 1.000 16.78932 249 SER A CA 1
ATOM 2733 C C . SER A 1 231 ? 12.91942 2.67145 57.31721 1.000 16.72373 249 SER A C 1
ATOM 2734 O O . SER A 1 231 ? 12.31056 3.13970 56.35898 1.000 20.41059 249 SER A O 1
ATOM 2741 N N . HIS A 1 232 ? 12.85934 3.19250 58.53444 1.000 18.60508 250 HIS A N 1
ATOM 2742 C CA . HIS A 1 232 ? 12.13514 4.42856 58.79454 1.000 17.80262 250 HIS A CA 1
ATOM 2743 C C . HIS A 1 232 ? 12.71381 5.01789 60.06287 1.000 17.42643 250 HIS A C 1
ATOM 2744 O O . HIS A 1 232 ? 12.62947 4.38284 61.11567 1.000 20.47385 250 HIS A O 1
ATOM 2758 N N . GLY A 1 233 ? 13.31816 6.19504 59.97180 1.000 18.29205 251 GLY A N 1
ATOM 2759 C CA . GLY A 1 233 ? 13.99077 6.74837 61.13278 1.000 17.60518 251 GLY A CA 1
ATOM 2760 C C . GLY A 1 233 ? 14.16718 8.24398 61.04584 1.000 16.84996 251 GLY A C 1
ATOM 2761 O O . GLY A 1 233 ? 14.23719 8.82878 59.95594 1.000 18.72095 251 GLY A O 1
ATOM 2765 N N . TYR A 1 234 ? 14.27551 8.85405 62.22631 1.000 17.60772 252 TYR A N 1
ATOM 2766 C CA . TYR A 1 234 ? 14.45916 10.29021 62.34504 1.000 15.95797 252 TYR A CA 1
ATOM 2767 C C . TYR A 1 234 ? 15.92567 10.69906 62.31571 1.000 17.14181 252 TYR A C 1
ATOM 2768 O O . TYR A 1 234 ? 16.79608 10.02005 62.88026 1.000 18.36828 252 TYR A O 1
ATOM 2786 N N . GLY A 1 235 ? 16.18630 11.84333 61.70324 1.000 15.91044 253 GLY A N 1
ATOM 2787 C CA . GLY A 1 235 ? 17.51754 12.41698 61.77822 1.000 17.75775 253 GLY A CA 1
ATOM 2788 C C . GLY A 1 235 ? 17.74217 13.43463 60.67460 1.000 18.07358 253 GLY A C 1
ATOM 2789 O O . GLY A 1 235 ? 16.79819 13.95458 60.08469 1.000 19.55786 253 GLY A O 1
ATOM 2793 N N . HIS A 1 236 ? 19.01430 13.71864 60.43560 1.000 15.66285 254 HIS A N 1
ATOM 2794 C CA . HIS A 1 236 ? 19.39716 14.67746 59.39503 1.000 14.59987 254 HIS A CA 1
ATOM 2795 C C . HIS A 1 236 ? 19.67509 14.02432 58.04762 1.000 13.38630 254 HIS A C 1
ATOM 2796 O O . HIS A 1 236 ? 19.56770 14.70882 57.01008 1.000 14.02842 254 HIS A O 1
ATOM 2810 N N . SER A 1 237 ? 20.02983 12.74121 58.03601 1.000 13.10464 255 SER A N 1
ATOM 2811 C CA . SER A 1 237 ? 20.35134 12.05637 56.79039 1.000 12.73886 255 SER A CA 1
ATOM 2812 C C . SER A 1 237 ? 20.11697 10.56179 56.94624 1.000 12.57040 255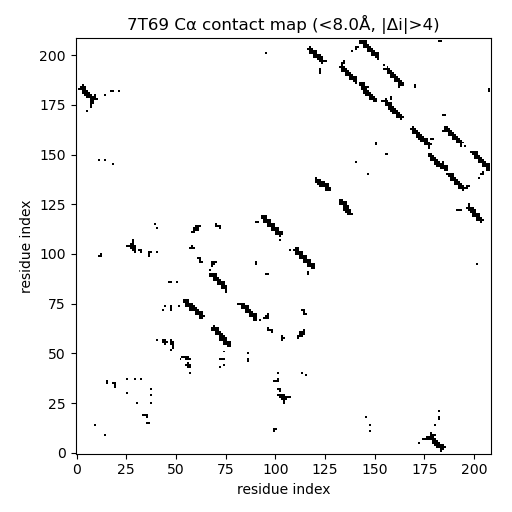 SER A C 1
ATOM 2813 O O . SER A 1 237 ? 20.02095 10.02710 58.05456 1.000 13.57561 255 SER A O 1
ATOM 2821 N N . TRP A 1 238 ? 20.09042 9.88652 55.80085 1.000 12.92575 256 TRP A N 1
ATOM 2822 C CA . TRP A 1 238 ? 19.92954 8.45128 55.70224 1.000 13.27062 256 TRP A CA 1
ATOM 2823 C C . TRP A 1 238 ? 20.77867 7.96024 54.53541 1.000 14.70743 256 TRP A C 1
ATOM 2824 O O . TRP A 1 238 ? 20.88479 8.62469 53.49205 1.000 14.88108 256 TRP A O 1
ATOM 2845 N N . SER A 1 239 ? 21.42523 6.83366 54.75664 1.000 14.16794 257 SER A N 1
ATOM 2846 C CA . SER A 1 239 ? 22.29648 6.20113 53.77820 1.000 14.15769 257 SER A CA 1
ATOM 2847 C C . SER A 1 239 ? 21.94805 4.71964 53.69322 1.000 14.57337 257 SER A C 1
ATOM 2848 O O . SER A 1 239 ? 21.68268 4.06555 54.71517 1.000 14.83373 257 SER A O 1
ATOM 2856 N N . CYS A 1 240 ? 22.00230 4.17320 52.47967 1.000 15.79986 258 CYS A N 1
ATOM 2857 C CA . CYS A 1 240 ? 21.74114 2.75226 52.22907 1.000 19.28150 258 CYS A CA 1
ATOM 2858 C C . CYS A 1 240 ? 22.85793 2.26552 51.30607 1.000 16.50777 258 CYS A C 1
ATOM 2859 O O . CYS A 1 240 ? 22.98240 2.74323 50.18138 1.000 17.80259 258 CYS A O 1
ATOM 2866 N N . ILE A 1 241 ? 23.70859 1.38273 51.80473 1.000 15.26284 259 ILE A N 1
ATOM 2867 C CA . ILE A 1 241 ? 24.78381 0.78304 51.01868 1.000 15.51292 259 ILE A CA 1
ATOM 2868 C C . ILE A 1 241 ? 24.36664 -0.61512 50.55759 1.000 15.76543 259 ILE A C 1
ATOM 2869 O O . ILE A 1 241 ? 23.97051 -1.46426 51.37071 1.000 15.59181 259 ILE A O 1
ATOM 2885 N N . ASN A 1 242 ? 24.50975 -0.89025 49.25955 1.000 15.87088 260 ASN A N 1
ATOM 2886 C CA . ASN A 1 242 ? 24.22541 -2.22221 48.72816 1.000 18.01824 260 ASN A CA 1
ATOM 2887 C C . ASN A 1 242 ? 22.76308 -2.58896 48.98150 1.000 17.37894 260 ASN A C 1
ATOM 2888 O O . ASN A 1 242 ? 22.43646 -3.68068 49.46074 1.000 16.48407 260 ASN A O 1
ATOM 2899 N N A CYS A 1 243 ? 21.86776 -1.65431 48.63980 0.500 18.24730 261 CYS A N 1
ATOM 2900 N N B CYS A 1 243 ? 21.86776 -1.65431 48.63980 0.500 18.24730 261 CYS A N 1
ATOM 2901 C CA A CYS A 1 243 ? 20.44924 -1.79200 48.89960 0.500 18.73973 261 CYS A CA 1
ATOM 2902 C CA B CYS A 1 243 ? 20.44924 -1.79200 48.89960 0.500 18.73973 261 CYS A CA 1
ATOM 2903 C C A CYS A 1 243 ? 19.65363 -1.99216 47.61594 0.500 19.82371 261 CYS A C 1
ATOM 2904 C C B CYS A 1 243 ? 19.65363 -1.99216 47.61594 0.500 19.82371 261 CYS A C 1
ATOM 2905 O O A CYS A 1 243 ? 20.04246 -1.50446 46.55191 0.500 18.32641 261 CYS A O 1
ATOM 2906 O O B CYS A 1 243 ? 20.04246 -1.50446 46.55191 0.500 18.32641 261 CYS A O 1
ATOM 2919 N N . PRO A 1 244 ? 18.51986 -2.67963 47.70150 1.000 19.72116 262 PRO A N 1
ATOM 2920 C CA . PRO A 1 244 ? 17.70599 -2.91581 46.50820 1.000 20.20270 262 PRO A CA 1
ATOM 2921 C C . PRO A 1 244 ? 16.99480 -1.65802 46.03040 1.000 20.47652 262 PRO A C 1
ATOM 2922 O O . PRO A 1 244 ? 16.82053 -0.67943 46.75567 1.000 19.64759 262 PRO A O 1
ATOM 2933 N N . ARG A 1 245 ? 16.59142 -1.69472 44.75827 1.000 21.44521 263 ARG A N 1
ATOM 2934 C CA . ARG A 1 245 ? 15.82072 -0.59633 44.19988 1.000 23.07693 263 ARG A CA 1
ATOM 2935 C C . ARG A 1 245 ? 14.62557 -0.27634 45.08491 1.000 21.38739 263 ARG A C 1
ATOM 2936 O O . ARG A 1 245 ? 13.92661 -1.16923 45.56158 1.000 20.91350 263 ARG A O 1
ATOM 2957 N N . GLY A 1 246 ? 14.37876 1.00445 45.30822 1.000 22.48989 264 GLY A N 1
ATOM 2958 C CA . GLY A 1 246 ? 13.28906 1.31981 46.19844 1.000 23.22954 264 GLY A CA 1
ATOM 2959 C C . GLY A 1 246 ? 12.78248 2.73413 46.08399 1.000 24.02701 264 GLY A C 1
ATOM 2960 O O . GLY A 1 246 ? 13.17586 3.49389 45.19475 1.000 26.40865 264 GLY A O 1
ATOM 2964 N N . LYS A 1 247 ? 11.88834 3.05879 47.01594 1.000 23.01642 265 LYS A N 1
ATOM 2965 C CA . LYS A 1 247 ? 11.23129 4.34903 47.13800 1.000 22.67166 265 LYS A CA 1
ATOM 2966 C C . LYS A 1 247 ? 11.64479 4.97533 48.46102 1.000 20.55832 265 LYS A C 1
ATOM 2967 O O . LYS A 1 247 ? 11.64212 4.30346 49.49405 1.000 22.44515 265 LYS A O 1
ATOM 2986 N N . VAL A 1 248 ? 11.95663 6.26305 48.43434 1.000 18.46597 266 VAL A N 1
ATOM 2987 C CA . VAL A 1 248 ? 12.34172 7.02861 49.61539 1.000 17.88955 266 VAL A CA 1
ATOM 2988 C C . VAL A 1 248 ? 11.28164 8.09223 49.88397 1.000 19.48179 266 VAL A C 1
ATOM 2989 O O . VAL A 1 248 ? 10.87436 8.82130 48.97365 1.000 23.13465 266 VAL A O 1
ATOM 3002 N N . THR A 1 249 ? 10.83197 8.18704 51.12954 1.000 19.40547 267 THR A N 1
ATOM 3003 C CA . THR A 1 249 ? 9.90241 9.22620 51.54429 1.000 21.34787 267 THR A CA 1
ATOM 3004 C C . THR A 1 249 ? 10.57089 10.02739 52.65347 1.000 21.94504 267 THR A C 1
ATOM 3005 O O . THR A 1 249 ? 11.28475 9.46360 53.50446 1.000 23.39004 267 THR A O 1
ATOM 3016 N N . ILE A 1 250 ? 10.36646 11.34122 52.63154 1.000 19.43969 268 ILE A N 1
ATOM 3017 C CA . ILE A 1 250 ? 10.95551 12.24364 53.62159 1.000 18.32389 268 ILE A CA 1
ATOM 3018 C C . ILE A 1 250 ? 9.84324 13.09941 54.19088 1.000 21.80816 268 ILE A C 1
ATOM 3019 O O . ILE A 1 250 ? 9.06459 13.68955 53.43606 1.000 22.83205 268 ILE A O 1
ATOM 3035 N N . THR A 1 251 ? 9.77490 13.18783 55.51992 1.000 21.21611 269 THR A N 1
ATOM 3036 C CA . THR A 1 251 ? 8.76202 14.02143 56.15826 1.000 21.15057 269 THR A CA 1
ATOM 3037 C C . THR A 1 251 ? 9.40791 14.88042 57.22552 1.000 21.48724 269 THR A C 1
ATOM 3038 O O . THR A 1 251 ? 10.40828 14.49125 57.82397 1.000 22.74517 269 THR A O 1
ATOM 3049 N N . ASN A 1 252 ? 8.81413 16.04187 57.48573 1.000 21.65836 270 ASN A N 1
ATOM 3050 C CA . ASN A 1 252 ? 9.21260 16.80897 58.65685 1.000 22.40059 270 ASN A CA 1
ATOM 3051 C C . ASN A 1 252 ? 8.02478 17.60744 59.16215 1.000 24.20585 270 ASN A C 1
ATOM 3052 O O . ASN A 1 252 ? 7.03226 17.81774 58.44801 1.000 24.24534 270 ASN A O 1
ATOM 3063 N N . THR A 1 253 ? 8.13857 18.04508 60.42064 1.000 23.67177 271 THR A N 1
ATOM 3064 C CA . THR A 1 253 ? 7.06027 18.73705 61.12002 1.000 23.90856 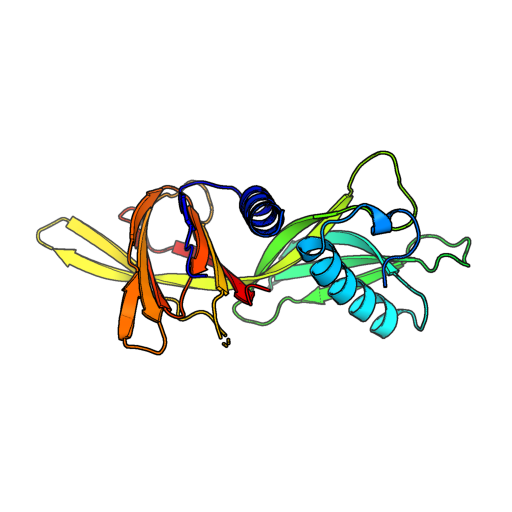271 THR A CA 1
ATOM 3065 C C . THR A 1 253 ? 7.28209 20.23604 61.27904 1.000 25.09827 271 THR A C 1
ATOM 3066 O O . THR A 1 253 ? 6.45405 20.91112 61.91017 1.000 27.45881 271 THR A O 1
ATOM 3077 N N . TYR A 1 254 ? 8.38178 20.77162 60.74051 1.000 25.96676 272 TYR A N 1
ATOM 3078 C CA . TYR A 1 254 ? 8.64621 22.20032 60.84196 1.000 27.50119 272 TYR A CA 1
ATOM 3079 C C . TYR A 1 254 ? 7.89425 22.98374 59.76264 1.000 24.44302 272 TYR A C 1
ATOM 3080 O O . TYR A 1 254 ? 7.08596 23.86382 60.06956 1.000 26.91928 272 TYR A O 1
ATOM 3098 N N . ARG A 1 255 ? 8.12875 22.65460 58.49382 1.000 22.82158 273 ARG A N 1
ATOM 3099 C CA . ARG A 1 255 ? 7.67239 23.48467 57.38753 1.000 22.12956 273 ARG A CA 1
ATOM 3100 C C . ARG A 1 255 ? 7.98077 22.77177 56.08783 1.000 21.34252 273 ARG A C 1
ATOM 3101 O O . ARG A 1 255 ? 8.70859 21.78004 56.06479 1.000 21.25562 273 ARG A O 1
ATOM 3122 N N . ALA A 1 256 ? 7.41131 23.28991 54.99533 1.000 22.79265 274 ALA A N 1
ATOM 3123 C CA . ALA A 1 256 ? 7.84009 22.83960 53.67936 1.000 23.66394 274 ALA A CA 1
ATOM 3124 C C . ALA A 1 256 ? 9.31340 23.16142 53.49552 1.000 24.91652 274 ALA A C 1
ATOM 3125 O O . ALA A 1 256 ? 9.78443 24.23848 53.87946 1.000 25.92713 274 ALA A O 1
ATOM 3132 N N . THR A 1 257 ? 10.04159 22.22389 52.89690 1.000 22.83986 275 THR A N 1
ATOM 3133 C CA . THR A 1 257 ? 11.47926 22.38699 52.73479 1.000 21.86362 275 THR A CA 1
ATOM 3134 C C . THR A 1 257 ? 11.93751 21.50131 51.58612 1.000 21.24252 275 THR A C 1
ATOM 3135 O O . THR A 1 257 ? 11.12291 21.06736 50.75914 1.000 20.88973 275 THR A O 1
ATOM 3146 N N . TRP A 1 258 ? 13.23838 21.21856 51.53573 1.000 21.80040 276 TRP A N 1
ATOM 3147 C CA . TRP A 1 258 ? 13.77791 20.35954 50.49259 1.000 20.77139 276 TRP A CA 1
ATOM 3148 C C . TRP A 1 258 ? 14.88994 19.50651 51.07156 1.000 19.42914 276 TRP A C 1
ATOM 3149 O O . TRP A 1 258 ? 15.42057 19.78311 52.15087 1.000 20.29222 276 TRP A O 1
ATOM 3170 N N . ALA A 1 259 ? 15.20194 18.43662 50.35875 1.000 18.50000 277 ALA A N 1
ATOM 3171 C CA . ALA A 1 259 ? 16.24840 17.50706 50.72533 1.000 16.79734 277 ALA A CA 1
ATOM 3172 C C . ALA A 1 259 ? 17.10103 17.22363 49.50334 1.000 15.91823 277 ALA A C 1
ATOM 3173 O O . ALA A 1 259 ? 16.70393 17.45952 48.35817 1.000 18.03399 277 ALA A O 1
ATOM 3180 N N . PHE A 1 260 ? 18.29006 16.72516 49.75408 1.000 15.17079 278 PHE A N 1
ATOM 3181 C CA . PHE A 1 260 ? 19.23706 16.37501 48.70322 1.000 14.71008 278 PHE A CA 1
ATOM 3182 C C . PHE A 1 260 ? 19.29918 14.86952 48.62913 1.000 15.92345 278 PHE A C 1
ATOM 3183 O O . PHE A 1 260 ? 19.42470 14.20950 49.67056 1.000 18.26563 278 PHE A O 1
ATOM 3200 N N . GLY A 1 261 ? 19.20707 14.32605 47.42126 1.000 16.12071 279 GLY A N 1
ATOM 3201 C CA . GLY A 1 261 ? 19.39793 12.90536 47.20873 1.000 15.86816 279 GLY A CA 1
ATOM 3202 C C . GLY A 1 261 ? 20.57844 12.63172 46.29971 1.000 16.47869 279 GLY A C 1
ATOM 3203 O O . GLY A 1 261 ? 20.95025 13.46067 45.46698 1.000 17.36292 279 GLY A O 1
ATOM 3207 N N . TYR A 1 262 ? 21.16460 11.45246 46.46753 1.000 15.01278 280 TYR A N 1
ATOM 3208 C CA . TYR A 1 262 ? 22.23534 10.99755 45.59269 1.000 14.17326 280 TYR A CA 1
ATOM 3209 C C . TYR A 1 262 ? 22.16743 9.48176 45.48538 1.000 14.47600 280 TYR A C 1
ATOM 3210 O O . TYR A 1 262 ? 22.02234 8.78020 46.49126 1.000 16.53379 280 TYR A O 1
ATOM 3228 N N . THR A 1 263 ? 22.28997 8.96963 44.26861 1.000 14.59439 281 THR A N 1
ATOM 3229 C CA . THR A 1 263 ? 22.29167 7.52892 44.06296 1.000 17.22360 281 THR A CA 1
ATOM 3230 C C . THR A 1 263 ? 23.38689 7.13470 43.08299 1.000 17.12617 281 THR A C 1
ATOM 3231 O O . THR A 1 263 ? 23.71136 7.86486 42.13953 1.000 17.65248 281 THR A O 1
ATOM 3242 N N . SER A 1 264 ? 23.93774 5.94722 43.30715 1.000 16.46567 282 SER A N 1
ATOM 3243 C CA . SER A 1 264 ? 24.93010 5.36918 42.41377 1.000 17.56841 282 SER A CA 1
ATOM 3244 C C . SER A 1 264 ? 24.77879 3.86248 42.45743 1.000 16.98426 282 SER A C 1
ATOM 3245 O O . SER A 1 264 ? 24.41970 3.31280 43.51363 1.000 16.84712 282 SER A O 1
ATOM 3253 N N . PRO A 1 265 ? 25.01550 3.16421 41.34766 1.000 19.16599 283 PRO A N 1
ATOM 3254 C CA . PRO A 1 265 ? 24.95977 1.70573 41.40747 1.000 20.59506 283 PRO A CA 1
ATOM 3255 C C . PRO A 1 265 ? 26.02237 1.18151 42.36160 1.000 19.21334 283 PRO A C 1
ATOM 3256 O O . PRO A 1 265 ? 27.10836 1.75325 42.49823 1.000 20.96859 283 PRO A O 1
ATOM 3267 N N . HIS A 1 266 ? 25.68795 0.09704 43.04996 1.000 18.57651 284 HIS A N 1
ATOM 3268 C CA . HIS A 1 266 ? 26.64851 -0.58323 43.91205 1.000 21.57414 284 HIS A CA 1
ATOM 3269 C C . HIS A 1 266 ? 27.49167 -1.52227 43.07508 1.000 26.53258 284 HIS A C 1
ATOM 3270 O O . HIS A 1 266 ? 26.96293 -2.46051 42.46624 1.000 29.61961 284 HIS A O 1
ATOM 3284 N N . SER A 1 267 ? 28.79750 -1.26838 43.03841 1.000 29.48578 285 SER A N 1
ATOM 3285 C CA . SER A 1 267 ? 29.72021 -2.04650 42.20363 1.000 39.10769 285 SER A CA 1
ATOM 3286 C C . SER A 1 267 ? 29.78561 -3.48954 42.66014 1.000 44.71614 285 SER A C 1
ATOM 3287 O O . SER A 1 267 ? 30.07632 -3.75322 43.82293 1.000 47.05328 285 SER A O 1
#

Organism: NCBI:txid59765

Secondary structure (DSSP, 8-state):
----EEEES--HHHHHHHHHHTT----GGGGGS-HHHHHHHHHHHHHHHHTT-TT-EEEEEEEEEESEEEEEEEEE-TT--S--EEEEEEPPTTEEEEEEEE--SS--SS-EEEEEEEEEEEE-EEEEETTEEEEEEEE----EEEEEEEESTT--EEEEEEEE-TTS-EEEEEEEESEEEEEEEESEEEEEEESS-SEEEEEEEEE--

Radius of gyration: 18.74 Å; Cα contacts (8 Å, |Δi|>4): 506; chains: 1; bounding box: 59×44×40 Å

GO terms:
  GO:0020002 host cell plasma membrane (C, IDA)
  GO:0043657 host cell (C, EXP)
  GO:0140404 effector-mediated perturbation of host innate immune response by symbiont (P, EXP)

Sequence (209 aa):
VREPQIFFNLTYTEYLDKVAASHGEPFGEESRNDRVTQDMLQALHDLCVERFGTGYRAVSGLCYTDRRATRKIECNKPSVRERDRSVTRACPKGQECTTFNAYNFRNRHHQVTFPVCGPRIEVKDRHDIGIHTEWQGTTWYPEGTYDYFAQMAGTLNGYFGYDGVYSDGYKTSSSHGYGHSWSCINCCPRGKVTITNTYRATWAFGYTSPHS

Solvent-accessible surface area: 11407 Å² total; per-residue (Å²): 167,120,104,49,61,57,50,72,88,28,78,8,46,78,1,6,88,70,5,25,70,38,66,106,166,71,97,42,44,1,80,117,23,70,126,28,13,18,90,20,0,48,59,7,4,80,20,0,59,124,126,32,32,116,28,26,35,0,2,36,9,90,42,88,100,106,226,100,6,10,35,79,0,39,0,11,63,50,82,41,218,107,223,52,109,51,19,70,95,32,2,67,156,52,49,34,26,34,50,1,62,0,47,4,27,117,35,135,133,93,89,25,58,0,1,21,17,1,26,89,8,72,0,117,72,152,74,86,120,74,185,92,29,38,42,41,1,58,21,144,9,144,102,29,46,3,1,0,0,47,0,20,60,130,14,45,1,95,1,8,2,82,1,68,24,124,82,44,154,164,26,66,24,128,13,109,5,54,2,0,0,0,0,23,0,2,175,11,74,0,33,0,16,4,79,128,135,50,22,70,0,10,0,30,14,32,98,33,91

B-factor: mean 30.98, std 14.58, range [12.2, 104.82]